Protein AF-I4YZ78-F1 (afdb_monomer_lite)

pLDDT: mean 80.02, std 18.17, range [38.53, 98.31]

Foldseek 3Di:
DDDDDDDDDDDPPPPPPPPPPPPPDPPADWDWDDDQFWIWIWGDDPPQAIKIKIDTDPGSPDDDDNDPDDDPRIDIDGDDQWRWDFDDDDHQWTWIWTDHRDDCLQATWIWIFGNPPVTDIDTQAHFPAWDDQDNFWTWTWHFDPDQDDCVQAVVCCPDPPRRDLVCQCPDSPWHKTKIFTWTQGPVVRHIHGDDDIDIDTDD

Sequence (203 aa):
MKRRKLGAAALVLLAASLWAMPAYADPGDVKCHESPDYLVVQRDRKDWRSDFLIKRKAHPSDQTQCAFTQQPAAVLIGGRGKRYLFVSQKDDLLVLQHFGSKSPKYGPHLKLIVLGERLVESDLGILSGIDEVKDEGIDLWMKIDTKPDKNNCPDYISGSEGADLDKYINDKDEPIYLIRKDFLDFASRKIVPGTETQCLGPH

Radius of gyration: 27.04 Å; chains: 1; bounding box: 44×42×120 Å

Secondary structure (DSSP, 8-state):
---------------------------PPEEEEE-SSEEEEEEEETTTEEEEEEEE-SSTT----------TT-EEE--TT-EEEEEEEETTEEEEEEE-SS-GGG-PEEEEEETTTT-EEEEEEEEEEEEEE-SSEEEEEEE-SPPP-TTT-GGGTS-TT---HHHHHH-SSS--EEEEEEEEETTTTEEEEEEEEEEE---

Structure (mmCIF, N/CA/C/O backbone):
data_AF-I4YZ78-F1
#
_entry.id   AF-I4YZ78-F1
#
loop_
_atom_site.group_PDB
_atom_site.id
_atom_site.type_symbol
_atom_site.label_atom_id
_atom_site.label_alt_id
_atom_site.label_comp_id
_atom_site.label_asym_id
_atom_site.label_entity_id
_atom_site.label_seq_id
_atom_site.pdbx_PDB_ins_code
_atom_site.Cartn_x
_atom_site.Cartn_y
_atom_site.Cartn_z
_atom_site.occupancy
_atom_site.B_iso_or_equiv
_atom_site.auth_seq_id
_atom_site.auth_comp_id
_atom_site.auth_asym_id
_atom_site.auth_atom_id
_atom_site.pdbx_PDB_model_num
ATOM 1 N N . MET A 1 1 ? -17.243 23.974 86.071 1.00 45.41 1 MET A N 1
ATOM 2 C CA . MET A 1 1 ? -16.299 23.484 85.038 1.00 45.41 1 MET A CA 1
ATOM 3 C C . MET A 1 1 ? -16.347 24.408 83.823 1.00 45.41 1 MET A C 1
ATOM 5 O O . MET A 1 1 ? -17.424 24.841 83.436 1.00 45.41 1 MET A O 1
ATOM 9 N N . LYS A 1 2 ? -15.169 24.811 83.326 1.00 42.41 2 LYS A N 1
ATOM 10 C CA . LYS A 1 2 ? -14.934 25.860 82.314 1.00 42.41 2 LYS A CA 1
ATOM 11 C C . LYS A 1 2 ? -15.304 25.408 80.889 1.00 42.41 2 LYS A C 1
ATOM 13 O O . LYS A 1 2 ? -15.030 24.280 80.504 1.00 42.41 2 LYS A O 1
ATOM 18 N N . ARG A 1 3 ? -15.866 26.348 80.117 1.00 53.75 3 ARG A N 1
ATOM 19 C CA . ARG A 1 3 ? -16.147 26.297 78.666 1.00 53.75 3 ARG A CA 1
ATOM 20 C C . ARG A 1 3 ? -14.889 25.992 77.837 1.00 53.75 3 ARG A C 1
ATOM 22 O O . ARG A 1 3 ? -13.830 26.500 78.196 1.00 53.75 3 ARG A O 1
ATOM 29 N N . ARG A 1 4 ? -15.058 25.384 76.650 1.00 48.22 4 ARG A N 1
ATOM 30 C CA . ARG A 1 4 ? -14.571 25.933 75.358 1.00 48.22 4 ARG A CA 1
ATOM 31 C C . ARG A 1 4 ? -15.095 25.145 74.147 1.00 48.22 4 ARG A C 1
ATOM 33 O O . ARG A 1 4 ? -14.905 23.943 74.043 1.00 48.22 4 ARG A O 1
ATOM 40 N N . LYS A 1 5 ? -15.746 25.888 73.245 1.00 49.50 5 LYS A N 1
ATOM 41 C CA . LYS A 1 5 ? -16.030 25.549 71.846 1.00 49.50 5 LYS A CA 1
ATOM 42 C C . LYS A 1 5 ? -14.756 25.774 71.020 1.00 49.50 5 LYS A C 1
ATOM 44 O O . LYS A 1 5 ? -14.132 26.818 71.185 1.00 49.50 5 LYS A O 1
ATOM 49 N N . LEU A 1 6 ? -14.442 24.853 70.117 1.00 51.12 6 LEU A N 1
ATOM 50 C CA . LEU A 1 6 ? -13.541 24.975 68.961 1.00 51.12 6 LEU A CA 1
ATOM 51 C C . LEU A 1 6 ? -14.218 24.075 67.911 1.00 51.12 6 LEU A C 1
ATOM 53 O O . LEU A 1 6 ? -14.523 22.934 68.224 1.00 51.12 6 LEU A O 1
ATOM 57 N N . GLY A 1 7 ? -14.672 24.515 66.745 1.00 42.09 7 GLY A N 1
ATOM 58 C CA . GLY A 1 7 ? -14.080 25.447 65.798 1.00 42.09 7 GLY A CA 1
ATOM 59 C C . GLY A 1 7 ? -14.030 24.669 64.483 1.00 42.09 7 GLY A C 1
ATOM 60 O O . GLY A 1 7 ? -13.076 23.938 64.249 1.00 42.09 7 GLY A O 1
ATOM 61 N N . ALA A 1 8 ? -15.110 24.719 63.699 1.00 49.06 8 ALA A N 1
ATOM 62 C CA . ALA A 1 8 ? -15.198 24.029 62.416 1.00 49.06 8 ALA A CA 1
ATOM 63 C C . ALA A 1 8 ? -14.262 24.725 61.419 1.00 49.06 8 ALA A C 1
ATOM 65 O O . ALA A 1 8 ? -14.542 25.835 60.970 1.00 49.06 8 ALA A O 1
ATOM 66 N N . ALA A 1 9 ? -13.131 24.095 61.115 1.00 51.28 9 ALA A N 1
ATOM 67 C CA . ALA A 1 9 ? -12.253 24.520 60.038 1.00 51.28 9 ALA A CA 1
ATOM 68 C C . ALA A 1 9 ? -12.862 24.053 58.709 1.00 51.28 9 ALA A C 1
ATOM 70 O O . ALA A 1 9 ? -12.840 22.868 58.382 1.00 51.28 9 ALA A O 1
ATOM 71 N N . ALA A 1 10 ? -13.450 24.989 57.967 1.00 50.12 10 ALA A N 1
ATOM 72 C CA . ALA A 1 10 ? -13.871 24.770 56.593 1.00 50.12 10 ALA A CA 1
ATOM 73 C C . ALA A 1 10 ? -12.624 24.682 55.700 1.00 50.12 10 ALA A C 1
ATOM 75 O O . ALA A 1 10 ? -11.935 25.679 55.481 1.00 50.12 10 ALA A O 1
ATOM 76 N N . LEU A 1 11 ? -12.322 23.482 55.201 1.00 47.53 11 LEU A N 1
ATOM 77 C CA . LEU A 1 11 ? -11.349 23.281 54.131 1.00 47.53 11 LEU A CA 1
ATOM 78 C C . LEU A 1 11 ? -11.967 23.783 52.820 1.00 47.53 11 LEU A C 1
ATOM 80 O O . LEU A 1 11 ? -12.843 23.138 52.246 1.00 47.53 11 LEU A O 1
ATOM 84 N N . VAL A 1 12 ? -11.513 24.938 52.340 1.00 50.78 12 VAL A N 1
ATOM 85 C CA . VAL A 1 12 ? -11.774 25.389 50.969 1.00 50.78 12 VAL A CA 1
ATOM 86 C C . VAL A 1 12 ? -10.752 24.700 50.064 1.00 50.78 12 VAL A C 1
ATOM 88 O O . VAL A 1 12 ? -9.620 25.155 49.924 1.00 50.78 12 VAL A O 1
ATOM 91 N N . LEU A 1 13 ? -11.136 23.566 49.475 1.00 48.59 13 LEU A N 1
ATOM 92 C CA . LEU A 1 13 ? -10.400 22.956 48.368 1.00 48.59 13 LEU A CA 1
ATOM 93 C C . LEU A 1 13 ? -10.705 23.755 47.095 1.00 48.59 13 LEU A C 1
ATOM 95 O O . LEU A 1 13 ? -11.733 23.561 46.450 1.00 48.59 13 LEU A O 1
ATOM 99 N N . LEU A 1 14 ? -9.800 24.671 46.747 1.00 47.62 14 LEU A N 1
ATOM 100 C CA . LEU A 1 14 ? -9.720 25.272 45.418 1.00 47.62 14 LEU A CA 1
ATOM 101 C C . LEU A 1 14 ? -9.351 24.173 44.415 1.00 47.62 14 LEU A C 1
ATOM 103 O O . LEU A 1 14 ? -8.179 23.885 44.177 1.00 47.62 14 LEU A O 1
ATOM 107 N N . ALA A 1 15 ? -10.369 23.545 43.831 1.00 48.75 15 ALA A N 1
ATOM 108 C CA . ALA A 1 15 ? -10.219 22.785 42.603 1.00 48.75 15 ALA A CA 1
ATOM 109 C C . ALA A 1 15 ? -9.895 23.782 41.483 1.00 48.75 15 ALA A C 1
ATOM 111 O O . ALA A 1 15 ? -10.784 24.396 40.892 1.00 48.75 15 ALA A O 1
ATOM 112 N N . ALA A 1 16 ? -8.601 23.987 41.233 1.00 48.38 16 ALA A N 1
ATOM 113 C CA . ALA A 1 16 ? -8.133 24.651 40.032 1.00 48.38 16 ALA A CA 1
ATOM 114 C C . ALA A 1 16 ? -8.570 23.792 38.841 1.00 48.38 16 ALA A C 1
ATOM 116 O O . ALA A 1 16 ? -7.972 22.761 38.531 1.00 48.38 16 ALA A O 1
ATOM 117 N N . SER A 1 17 ? -9.664 24.204 38.207 1.00 43.44 17 SER A N 1
ATOM 118 C CA . SER A 1 17 ? -10.049 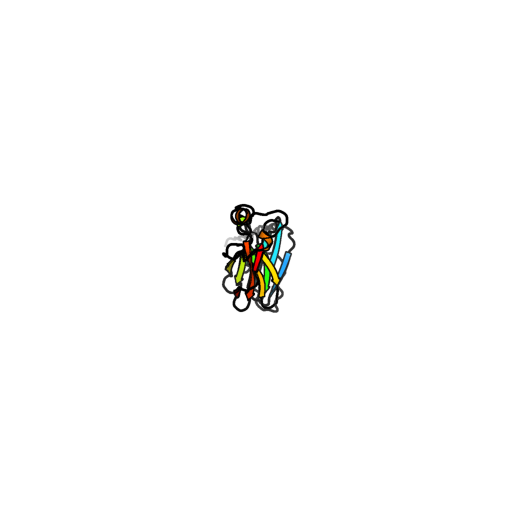23.740 36.887 1.00 43.44 17 SER A CA 1
ATOM 119 C C . SER A 1 17 ? -8.941 24.174 35.932 1.00 43.44 17 SER A C 1
ATOM 121 O O . SER A 1 17 ? -8.906 25.299 35.444 1.00 43.44 17 SER A O 1
ATOM 123 N N . LEU A 1 18 ? -7.979 23.285 35.701 1.00 40.69 18 LEU A N 1
ATOM 124 C CA . LEU A 1 18 ? -7.136 23.357 34.521 1.00 40.69 18 LEU A CA 1
ATOM 125 C C . LEU A 1 18 ? -8.068 23.09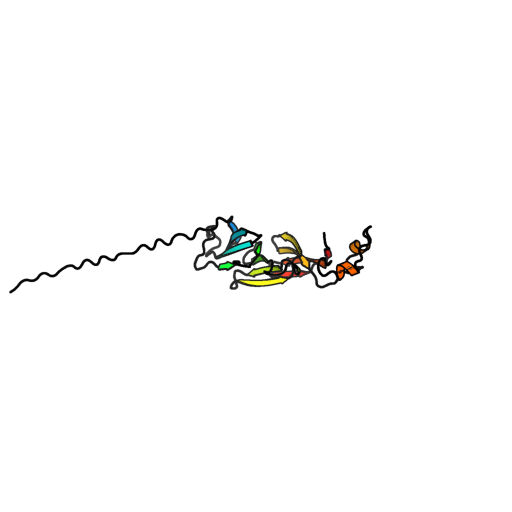7 33.341 1.00 40.69 18 LEU A C 1
ATOM 127 O O . LEU A 1 18 ? -8.365 21.954 33.001 1.00 40.69 18 LEU A O 1
ATOM 131 N N . TRP A 1 19 ? -8.579 24.179 32.758 1.00 40.25 19 TRP A N 1
ATOM 132 C CA . TRP A 1 19 ? -9.140 24.157 31.420 1.00 40.25 19 TRP A CA 1
ATOM 133 C C . TRP A 1 19 ? -7.996 23.729 30.506 1.00 40.25 1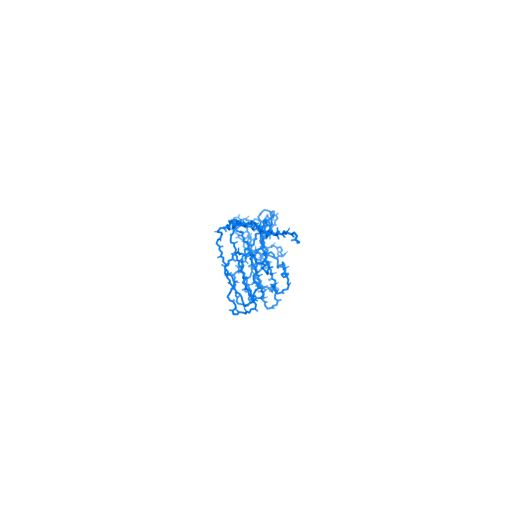9 TRP A C 1
ATOM 135 O O . TRP A 1 19 ? -7.161 24.540 30.108 1.00 40.25 19 TRP A O 1
ATOM 145 N N . ALA A 1 20 ? -7.909 22.426 30.245 1.00 44.88 20 ALA A N 1
ATOM 146 C CA . ALA A 1 20 ? -7.124 21.904 29.148 1.00 44.88 20 ALA A CA 1
ATOM 147 C C . ALA A 1 20 ? -7.697 22.560 27.892 1.00 44.88 20 ALA A C 1
ATOM 149 O O . ALA A 1 20 ? -8.775 22.194 27.425 1.00 44.88 20 ALA A O 1
ATOM 150 N N . MET A 1 21 ? -7.023 23.605 27.409 1.00 38.53 21 MET A N 1
ATOM 151 C CA . MET A 1 21 ? -7.357 24.202 26.128 1.00 38.53 21 MET A CA 1
ATOM 152 C C . MET A 1 21 ? -7.310 23.070 25.099 1.00 38.53 21 MET A C 1
ATOM 154 O O . MET A 1 21 ? -6.278 22.395 25.013 1.00 38.53 21 MET A O 1
ATOM 158 N N . PRO A 1 22 ? -8.402 22.806 24.359 1.00 45.06 22 PRO A N 1
ATOM 159 C CA . PRO A 1 22 ? -8.362 21.818 23.301 1.00 45.06 22 PRO A CA 1
ATOM 160 C C . PRO A 1 22 ? -7.290 22.283 22.323 1.00 45.06 22 PRO A C 1
ATOM 162 O O . PRO A 1 22 ? -7.370 23.379 21.766 1.00 45.06 22 PRO A O 1
ATOM 165 N N . ALA A 1 23 ? -6.239 21.476 22.183 1.00 41.06 23 ALA A N 1
ATOM 166 C CA . ALA A 1 23 ? -5.236 21.684 21.160 1.00 41.06 23 ALA A CA 1
ATOM 167 C C . ALA A 1 23 ? -5.991 21.773 19.833 1.00 41.06 23 ALA A C 1
ATOM 169 O O . ALA A 1 23 ? -6.679 20.821 19.460 1.00 41.06 23 ALA A O 1
ATOM 170 N N . TYR A 1 24 ? -5.929 22.945 19.197 1.00 41.88 24 TYR A N 1
ATOM 171 C CA . TYR A 1 24 ? -6.581 23.222 17.925 1.00 41.88 24 TYR A CA 1
ATOM 172 C C . TYR A 1 24 ? -6.287 22.066 16.970 1.00 41.88 24 TYR A C 1
ATOM 174 O O . TYR A 1 24 ? -5.145 21.853 16.554 1.00 41.88 24 TYR A O 1
ATOM 182 N N . ALA A 1 25 ? -7.322 21.274 16.695 1.00 48.12 25 ALA A N 1
ATOM 183 C CA . ALA A 1 25 ? -7.272 20.246 15.684 1.00 48.12 25 ALA A CA 1
ATOM 184 C C . ALA A 1 25 ? -7.081 20.972 14.355 1.00 48.12 25 ALA A C 1
ATOM 186 O O . ALA A 1 25 ? -7.923 21.769 13.953 1.00 48.12 25 ALA A O 1
ATOM 187 N N . ASP A 1 26 ? -5.942 20.731 13.716 1.00 49.84 26 ASP A N 1
ATOM 188 C CA . ASP A 1 26 ? -5.742 21.062 12.311 1.00 49.84 26 ASP A CA 1
ATOM 189 C C . ASP A 1 26 ? -6.943 20.474 11.541 1.00 49.84 26 ASP A C 1
ATOM 191 O O . ASP A 1 26 ? -7.131 19.250 11.618 1.00 49.84 26 ASP A O 1
ATOM 195 N N . PRO A 1 27 ? -7.801 21.292 10.898 1.00 52.28 27 PRO A N 1
ATOM 196 C CA . PRO A 1 27 ? -9.031 20.838 10.256 1.00 52.28 27 PRO A CA 1
ATOM 197 C C . PRO A 1 27 ? -8.697 20.209 8.899 1.00 52.28 27 PRO A C 1
ATOM 199 O O . PRO A 1 27 ? -9.209 20.618 7.864 1.00 52.28 27 PRO A O 1
ATOM 202 N N . GLY A 1 28 ? -7.765 19.257 8.891 1.00 62.91 28 GLY A N 1
ATOM 203 C CA . GLY A 1 28 ? -7.578 18.388 7.742 1.00 62.91 28 GLY A CA 1
ATOM 204 C C . GLY A 1 28 ? -8.838 17.555 7.561 1.00 62.91 28 GLY A C 1
ATOM 205 O O . GLY A 1 28 ? -9.413 17.093 8.553 1.00 62.91 28 GLY A O 1
ATOM 206 N N . ASP A 1 29 ? -9.256 17.370 6.312 1.00 81.81 29 ASP A N 1
ATOM 207 C CA . ASP A 1 29 ? -10.384 16.506 5.992 1.00 81.81 29 ASP A CA 1
ATOM 208 C C . ASP A 1 29 ? -10.133 15.114 6.580 1.00 81.81 29 ASP A C 1
ATOM 210 O O . ASP A 1 29 ? -9.073 14.500 6.392 1.00 81.81 29 ASP A O 1
ATOM 214 N N . VAL A 1 30 ? -11.105 14.650 7.363 1.00 92.06 30 VAL A N 1
ATOM 215 C CA . VAL A 1 30 ? -11.075 13.330 7.982 1.00 92.06 30 VAL A CA 1
ATOM 216 C C . VAL A 1 30 ? -11.854 12.372 7.098 1.00 92.06 30 VAL A C 1
ATOM 218 O O . VAL A 1 30 ? -13.013 12.618 6.771 1.00 92.06 30 VAL A O 1
ATOM 221 N N . LYS A 1 31 ? -11.221 11.256 6.746 1.00 95.00 31 LYS A N 1
ATOM 222 C CA . LYS A 1 31 ? -11.840 10.134 6.036 1.00 95.00 31 LYS A CA 1
ATOM 223 C C . LYS A 1 31 ? -11.785 8.910 6.932 1.00 95.00 31 LYS A C 1
ATOM 225 O O . LYS A 1 31 ? -10.807 8.713 7.651 1.00 95.00 31 LYS A O 1
ATOM 230 N N . CYS A 1 32 ? -12.825 8.093 6.901 1.00 95.19 32 CYS A N 1
ATOM 231 C CA . CYS A 1 32 ? -12.865 6.866 7.677 1.00 95.19 32 CYS A CA 1
ATOM 232 C C . CYS A 1 32 ? -13.040 5.665 6.779 1.00 95.19 32 CYS A C 1
ATOM 234 O O . CYS A 1 32 ? -13.851 5.683 5.858 1.00 95.19 32 CYS A O 1
ATOM 236 N N . HIS A 1 33 ? -12.283 4.631 7.108 1.00 95.62 33 HIS A N 1
ATOM 237 C CA . HIS A 1 33 ? -12.318 3.339 6.457 1.00 95.62 33 HIS A CA 1
ATOM 238 C C . HIS A 1 33 ? -12.667 2.319 7.532 1.00 95.62 33 HIS A C 1
ATOM 240 O O . HIS A 1 33 ? -12.111 2.341 8.636 1.00 95.62 33 HIS A O 1
ATOM 246 N N . GLU A 1 34 ? -13.678 1.508 7.263 1.00 94.69 34 GLU A N 1
ATOM 247 C CA . GLU A 1 34 ? -14.301 0.661 8.268 1.00 94.69 34 GLU A CA 1
ATOM 248 C C . GLU A 1 34 ? -14.228 -0.804 7.853 1.00 94.69 34 GLU A C 1
ATOM 250 O O . GLU A 1 34 ? -14.438 -1.163 6.699 1.00 94.69 34 GLU A O 1
ATOM 255 N N . SER A 1 35 ? -13.937 -1.646 8.835 1.00 93.69 35 SER A N 1
ATOM 256 C CA . SER A 1 35 ? -13.966 -3.105 8.760 1.00 93.69 35 SER A CA 1
ATOM 257 C C . SER A 1 35 ? -14.765 -3.636 9.958 1.00 93.69 35 SER A C 1
ATOM 259 O O . SER A 1 35 ? -15.113 -2.841 10.849 1.00 93.69 35 SER A O 1
ATOM 261 N N . PRO A 1 36 ? -15.053 -4.950 10.029 1.00 94.06 36 PRO A N 1
ATOM 262 C CA . PRO A 1 36 ? -15.751 -5.528 11.171 1.00 94.06 36 PRO A CA 1
ATOM 263 C C . PRO A 1 36 ? -15.105 -5.138 12.505 1.00 94.06 36 PRO A C 1
ATOM 265 O O . PRO A 1 36 ? -15.775 -4.554 13.343 1.00 94.06 36 PRO A O 1
ATOM 268 N N . ASP A 1 37 ? -13.794 -5.322 12.666 1.00 95.25 37 ASP A N 1
ATOM 269 C CA . ASP A 1 37 ? -13.133 -5.150 13.969 1.00 95.25 37 ASP A CA 1
ATOM 270 C C . ASP A 1 37 ? -12.377 -3.823 14.138 1.00 95.25 37 ASP A C 1
ATOM 272 O O . ASP A 1 37 ? -11.936 -3.490 15.244 1.00 95.25 37 ASP A O 1
ATOM 276 N N . TYR A 1 38 ? -12.223 -3.036 13.068 1.00 95.56 38 TYR A N 1
ATOM 277 C CA . TYR A 1 38 ? -11.403 -1.822 13.083 1.00 95.56 38 TYR A CA 1
ATOM 278 C C . TYR A 1 38 ? -12.034 -0.654 12.330 1.00 95.56 38 TYR A C 1
ATOM 280 O O . TYR A 1 38 ? -12.588 -0.815 11.242 1.00 95.56 38 TYR A O 1
ATOM 288 N N . LEU A 1 39 ? -11.839 0.546 12.876 1.00 95.81 39 LEU A N 1
ATOM 289 C CA . LEU A 1 39 ? -12.015 1.821 12.190 1.00 95.81 39 LEU A CA 1
ATOM 290 C C . LEU A 1 39 ? -10.642 2.473 11.982 1.00 95.81 39 LEU A C 1
ATOM 292 O O . LEU A 1 39 ? -9.936 2.770 12.949 1.00 95.81 39 LEU A O 1
ATOM 296 N N . VAL A 1 40 ? -10.279 2.734 10.731 1.00 96.56 40 VAL A N 1
ATOM 297 C CA . VAL A 1 40 ? -9.086 3.493 10.347 1.00 96.56 40 VAL A CA 1
ATOM 298 C C . VAL A 1 40 ? -9.524 4.924 10.055 1.00 96.56 40 VAL A C 1
ATOM 300 O O . VAL A 1 40 ? -10.238 5.186 9.091 1.00 96.56 40 VAL A O 1
ATOM 303 N N . VAL A 1 41 ? -9.095 5.872 10.884 1.00 96.56 41 VAL A N 1
ATOM 304 C CA . VAL A 1 41 ? -9.383 7.295 10.684 1.00 96.56 41 VAL A CA 1
ATOM 305 C C . VAL A 1 41 ? -8.178 7.958 10.028 1.00 96.56 41 VAL A C 1
ATOM 307 O O . VAL A 1 41 ? -7.144 8.139 10.663 1.00 96.56 41 VAL A O 1
ATOM 310 N N . GLN A 1 42 ? -8.309 8.334 8.765 1.00 95.69 42 GLN A N 1
ATOM 311 C CA . GLN A 1 42 ? -7.324 9.098 8.012 1.00 95.69 42 GLN A CA 1
ATOM 312 C C . GLN A 1 42 ? -7.543 10.595 8.234 1.00 95.69 42 GLN A C 1
ATOM 314 O O . GLN A 1 42 ? -8.661 11.088 8.109 1.00 95.69 42 GLN A O 1
ATOM 319 N N . ARG A 1 43 ? -6.472 11.331 8.528 1.00 93.31 43 ARG A N 1
ATOM 320 C CA . ARG A 1 43 ? -6.446 12.795 8.492 1.00 93.31 43 ARG A CA 1
ATOM 321 C C . ARG A 1 43 ? -5.435 13.240 7.451 1.00 93.31 43 ARG A C 1
ATOM 323 O O . ARG A 1 43 ? -4.230 13.040 7.639 1.00 93.31 43 ARG A O 1
ATOM 330 N N . ASP A 1 44 ? -5.939 13.870 6.397 1.00 89.81 44 ASP A N 1
ATOM 331 C CA . ASP A 1 44 ? -5.110 14.414 5.330 1.00 89.81 44 ASP A CA 1
ATOM 332 C C . ASP A 1 44 ? -4.286 15.605 5.845 1.00 89.81 44 ASP A C 1
ATOM 334 O O . ASP A 1 44 ? -4.711 16.400 6.688 1.00 89.81 44 ASP A O 1
ATOM 338 N N . ARG A 1 45 ? -3.056 15.712 5.351 1.00 85.94 45 ARG A N 1
ATOM 339 C CA . ARG A 1 45 ? -2.105 16.791 5.620 1.00 85.94 45 ARG A CA 1
ATOM 340 C C . ARG A 1 45 ? -1.600 17.343 4.288 1.00 85.94 45 ARG A C 1
ATOM 342 O O . ARG A 1 45 ? -1.721 16.716 3.237 1.00 85.94 45 ARG A O 1
ATOM 349 N N . LYS A 1 46 ? -0.964 18.513 4.338 1.00 80.69 46 LYS A N 1
ATOM 350 C CA . LYS A 1 46 ? -0.278 19.091 3.173 1.00 80.69 46 LYS A CA 1
ATOM 351 C C . LYS A 1 46 ? 0.788 18.130 2.617 1.00 80.69 46 LYS A C 1
ATOM 353 O O . LYS A 1 46 ? 1.344 17.311 3.350 1.00 80.69 46 LYS A O 1
ATOM 358 N N . ASP A 1 47 ? 1.089 18.269 1.328 1.00 78.25 47 ASP A N 1
ATOM 359 C CA . ASP A 1 47 ? 2.156 17.547 0.614 1.00 78.25 47 ASP A CA 1
ATOM 360 C C . ASP A 1 47 ? 1.965 16.023 0.502 1.00 78.25 47 ASP A C 1
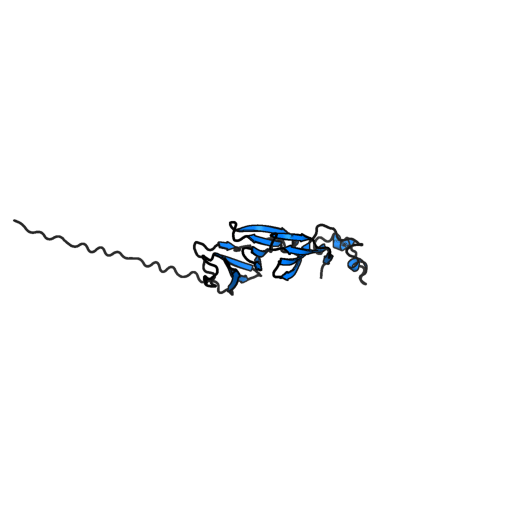ATOM 362 O O . ASP A 1 47 ? 2.936 15.253 0.577 1.00 78.25 47 ASP A O 1
ATOM 366 N N . TRP A 1 48 ? 0.723 15.577 0.277 1.00 76.81 48 TRP A N 1
ATOM 367 C CA . TRP A 1 48 ? 0.385 14.155 0.097 1.00 76.81 48 TRP A CA 1
ATOM 368 C C . TRP A 1 48 ? 0.777 13.314 1.317 1.00 76.81 48 TRP A C 1
ATOM 370 O O . TRP A 1 48 ? 1.373 12.240 1.211 1.00 76.81 48 TRP A O 1
ATOM 380 N N . ARG A 1 49 ? 0.536 13.867 2.505 1.00 84.06 49 ARG A N 1
ATOM 381 C CA . ARG A 1 49 ? 0.789 13.209 3.784 1.00 84.06 49 ARG A CA 1
ATOM 382 C C . ARG A 1 49 ? -0.540 12.897 4.437 1.00 84.06 49 ARG A C 1
ATOM 384 O O . ARG A 1 49 ? -1.451 13.710 4.375 1.00 84.06 49 ARG A O 1
ATOM 391 N N . SER A 1 50 ? -0.600 11.766 5.120 1.00 91.00 50 SER A N 1
ATOM 392 C CA . SER A 1 50 ? -1.749 11.395 5.935 1.00 91.00 50 SER A CA 1
ATOM 393 C C . SER A 1 50 ? -1.270 10.840 7.267 1.00 91.00 50 SER A C 1
ATOM 395 O O . SER A 1 50 ? -0.279 10.105 7.321 1.00 91.00 50 SER A O 1
ATOM 397 N N . ASP A 1 51 ? -1.979 11.199 8.332 1.00 93.12 51 ASP A N 1
ATOM 398 C CA . ASP A 1 51 ? -1.912 10.479 9.598 1.00 93.12 51 ASP A CA 1
ATOM 399 C C . ASP A 1 51 ? -3.085 9.493 9.649 1.00 93.12 51 ASP A C 1
ATOM 401 O O . ASP A 1 51 ? -4.185 9.820 9.204 1.00 93.12 51 ASP A O 1
ATOM 405 N N . PHE A 1 52 ? -2.880 8.317 10.233 1.00 95.25 52 PHE A N 1
ATOM 406 C CA . PHE A 1 52 ? -3.907 7.292 10.400 1.00 95.25 52 PHE A CA 1
ATOM 407 C C . PHE A 1 52 ? -4.047 6.943 11.874 1.00 95.25 52 PHE A C 1
ATOM 409 O O . PHE A 1 52 ? -3.066 6.624 12.539 1.00 95.25 52 PHE A O 1
ATOM 416 N N . LEU A 1 53 ? -5.267 6.993 12.393 1.00 95.12 53 LEU A N 1
ATOM 417 C CA . LEU A 1 53 ? -5.587 6.586 13.750 1.00 95.12 53 LEU A CA 1
ATOM 418 C C . LEU A 1 53 ? -6.450 5.327 13.701 1.00 95.12 53 LEU A C 1
ATOM 420 O O . LEU A 1 53 ? -7.602 5.373 13.275 1.00 95.12 53 LEU A O 1
ATOM 424 N N . ILE A 1 54 ? -5.885 4.212 14.149 1.00 95.56 54 ILE A N 1
ATOM 425 C CA . ILE A 1 54 ? -6.542 2.911 14.182 1.00 95.56 54 ILE A CA 1
ATOM 426 C C . ILE A 1 54 ? -7.290 2.774 15.499 1.00 95.56 54 ILE A C 1
ATOM 428 O O . ILE A 1 54 ? -6.692 2.885 16.571 1.00 95.56 54 ILE A O 1
ATOM 432 N N . LYS A 1 55 ? -8.590 2.508 15.425 1.00 94.50 55 LYS A N 1
ATOM 433 C CA . LYS A 1 55 ? -9.443 2.237 16.581 1.00 94.50 55 LYS A CA 1
ATOM 434 C C . LYS A 1 55 ? -9.988 0.822 16.463 1.00 94.50 55 LYS A C 1
ATOM 436 O O . LYS A 1 55 ? -10.612 0.484 15.462 1.00 94.50 55 LYS A O 1
ATOM 441 N N . ARG A 1 56 ? -9.751 0.003 17.484 1.00 93.62 56 ARG A N 1
ATOM 442 C CA . ARG A 1 56 ? -10.322 -1.341 17.580 1.00 93.62 56 ARG A CA 1
ATOM 443 C C . ARG A 1 56 ? -11.745 -1.253 18.130 1.00 93.62 56 ARG A C 1
ATOM 445 O O . ARG A 1 56 ? -11.965 -0.567 19.127 1.00 93.62 56 ARG A O 1
ATOM 452 N N . LYS A 1 57 ? -12.678 -1.960 17.503 1.00 92.56 57 LYS A N 1
ATOM 453 C CA . LYS A 1 57 ? -14.048 -2.141 17.989 1.00 92.56 57 LYS A CA 1
ATOM 454 C C . LYS A 1 57 ? -14.098 -3.294 18.990 1.00 92.56 57 LYS A C 1
ATOM 456 O O . LYS A 1 57 ? -13.316 -4.239 18.883 1.00 92.56 57 LYS A O 1
ATOM 461 N N . ALA A 1 58 ? -14.991 -3.217 19.975 1.00 91.38 58 ALA A N 1
ATOM 462 C CA . ALA A 1 58 ? -15.212 -4.347 20.877 1.00 91.38 58 ALA A CA 1
ATOM 463 C C . ALA A 1 58 ? -16.078 -5.417 20.194 1.00 91.38 58 ALA A C 1
ATOM 465 O O . ALA A 1 58 ? -15.809 -6.609 20.346 1.00 91.38 58 ALA A O 1
ATOM 466 N N . HIS A 1 59 ? -17.054 -4.980 19.393 1.00 93.56 59 HIS A N 1
ATOM 467 C CA . HIS A 1 59 ? -17.909 -5.825 18.569 1.00 93.56 59 HIS A CA 1
ATOM 468 C C . HIS A 1 59 ? -18.073 -5.266 17.148 1.00 93.56 59 HIS A C 1
ATOM 470 O O . HIS A 1 59 ? -18.076 -4.046 16.971 1.00 93.56 59 HIS A O 1
ATOM 476 N N . PRO A 1 60 ? -18.312 -6.122 16.134 1.00 92.50 60 PRO A N 1
ATOM 477 C CA . PRO A 1 60 ? -18.487 -5.660 14.758 1.00 92.50 60 PRO A CA 1
ATOM 478 C C . PRO A 1 60 ? -19.623 -4.660 14.532 1.00 92.50 60 PRO A C 1
ATOM 480 O O . PRO A 1 60 ? -19.539 -3.811 13.646 1.00 92.50 60 PRO A O 1
ATOM 483 N N . SER A 1 61 ? -20.673 -4.742 15.353 1.00 92.69 61 SER A N 1
ATOM 484 C CA . SER A 1 61 ? -21.827 -3.841 15.325 1.00 92.69 61 SER A CA 1
ATOM 485 C C . SER A 1 61 ? -21.585 -2.489 16.001 1.00 92.69 61 SER A C 1
ATOM 487 O O . SER A 1 61 ? -22.456 -1.621 15.936 1.00 92.69 61 SER A O 1
ATOM 489 N N . ASP A 1 62 ? -20.455 -2.307 16.690 1.00 93.25 62 ASP A N 1
ATOM 490 C CA . ASP A 1 62 ? -20.194 -1.084 17.441 1.00 93.25 62 ASP A CA 1
ATOM 491 C C . ASP A 1 62 ? -19.928 0.086 16.495 1.00 93.25 62 ASP A C 1
ATOM 493 O O . ASP A 1 62 ? -18.973 0.090 15.711 1.00 93.25 62 ASP A O 1
ATOM 497 N N . GLN A 1 63 ? -20.731 1.139 16.634 1.00 90.75 63 GLN A N 1
ATOM 498 C CA . GLN A 1 63 ? -20.470 2.398 15.954 1.00 90.75 63 GLN A CA 1
ATOM 499 C C . GLN A 1 63 ? -19.327 3.127 16.655 1.00 90.75 63 GLN A C 1
ATOM 501 O O . GLN A 1 63 ? -19.425 3.520 17.818 1.00 90.75 63 GLN A O 1
ATOM 506 N N . THR A 1 64 ? -18.233 3.339 15.930 1.00 91.38 64 THR A N 1
ATOM 507 C CA . THR A 1 64 ? -17.105 4.142 16.407 1.00 91.38 64 THR A CA 1
ATOM 508 C C . THR A 1 64 ? -17.113 5.491 15.705 1.00 91.38 64 THR A C 1
ATOM 510 O O . THR A 1 64 ? -17.244 5.571 14.488 1.00 91.38 64 THR A O 1
ATOM 513 N N . GLN A 1 65 ? -16.944 6.577 16.460 1.00 91.38 65 GLN A N 1
ATOM 514 C CA . GLN A 1 65 ? -16.958 7.914 15.875 1.00 91.38 65 GLN A CA 1
ATOM 515 C C . GLN A 1 65 ? -15.793 8.114 14.891 1.00 91.38 65 GLN A C 1
ATOM 517 O O . GLN A 1 65 ? -14.613 7.963 15.254 1.00 91.38 65 GLN A O 1
ATOM 522 N N . CYS A 1 66 ? -16.139 8.548 13.676 1.00 93.38 66 CYS A N 1
ATOM 523 C CA . CYS A 1 66 ? -15.205 9.020 12.660 1.00 93.38 66 CYS A CA 1
ATOM 524 C C . CYS A 1 66 ? -14.610 10.380 13.059 1.00 93.38 66 CYS A C 1
ATOM 526 O O . CYS A 1 66 ? -15.054 11.441 12.632 1.00 93.38 66 CYS A O 1
ATOM 528 N N . ALA A 1 67 ? -13.636 10.350 13.965 1.00 92.75 67 ALA A N 1
ATOM 529 C CA . ALA A 1 67 ? -12.962 11.535 14.480 1.00 92.75 67 ALA A CA 1
ATOM 530 C C . ALA A 1 67 ? -11.491 11.232 14.758 1.00 92.75 67 ALA A C 1
ATOM 532 O O . ALA A 1 67 ? -11.171 10.211 15.381 1.00 92.75 67 ALA A O 1
ATOM 533 N N . PHE A 1 68 ? -10.598 12.132 14.343 1.00 92.56 68 PHE A N 1
ATOM 534 C CA . PHE A 1 68 ? -9.162 12.014 14.600 1.00 92.56 68 PHE A CA 1
ATOM 535 C C . PHE A 1 68 ? -8.828 12.488 16.023 1.00 92.56 68 PHE A C 1
ATOM 537 O O . PHE A 1 68 ? -8.160 13.497 16.244 1.00 92.56 68 PHE A O 1
ATOM 544 N N . THR A 1 69 ? -9.339 11.761 17.012 1.00 91.31 69 THR A N 1
ATOM 545 C CA . THR A 1 69 ? -9.120 12.031 18.434 1.00 91.31 69 THR A CA 1
ATOM 546 C C . THR A 1 69 ? -8.435 10.827 19.047 1.00 91.31 69 THR A C 1
ATOM 548 O O . THR A 1 69 ? -9.013 9.741 19.100 1.00 91.31 69 THR A O 1
ATOM 551 N N . GLN A 1 70 ? -7.192 11.017 19.486 1.00 87.75 70 GLN A N 1
ATOM 552 C CA . GLN A 1 70 ? -6.401 9.945 20.072 1.00 87.75 70 GLN A CA 1
ATOM 553 C C . GLN A 1 70 ? -7.004 9.514 21.414 1.00 87.75 70 GLN A C 1
ATOM 555 O O . GLN A 1 70 ? -7.202 10.328 22.313 1.00 87.75 70 GLN A O 1
ATOM 560 N N . GLN A 1 71 ? -7.302 8.223 21.525 1.00 87.06 71 GLN A N 1
ATOM 561 C CA . GLN A 1 71 ? -7.797 7.563 22.733 1.00 87.06 71 GLN A CA 1
ATOM 562 C C . GLN A 1 71 ? -6.729 6.583 23.242 1.00 87.06 71 GLN A C 1
ATOM 564 O O . GLN A 1 71 ? -5.891 6.162 22.445 1.00 87.06 71 GLN A O 1
ATOM 569 N N . PRO A 1 72 ? -6.749 6.169 24.524 1.00 87.00 72 PRO A N 1
ATOM 570 C CA . PRO A 1 72 ? -5.721 5.281 25.080 1.00 87.00 72 PRO A CA 1
ATOM 571 C C . PRO A 1 72 ? -5.509 3.964 24.314 1.00 87.00 72 PRO A C 1
ATOM 573 O O . PRO A 1 72 ? -4.389 3.471 24.259 1.00 87.00 72 PRO A O 1
ATOM 576 N N . ALA A 1 73 ? -6.564 3.408 23.709 1.00 85.69 73 ALA A N 1
ATOM 577 C CA . ALA A 1 73 ? -6.506 2.170 22.924 1.00 85.69 73 ALA A CA 1
ATOM 578 C C . ALA A 1 73 ? -6.308 2.393 21.412 1.00 85.69 73 ALA A C 1
ATOM 580 O O . ALA A 1 73 ? -6.226 1.427 20.656 1.00 85.69 73 ALA A O 1
ATOM 581 N N . ALA A 1 74 ? -6.274 3.649 20.957 1.00 90.69 74 ALA A N 1
ATOM 582 C CA . ALA A 1 74 ? -6.100 3.970 19.548 1.00 90.69 74 ALA A CA 1
ATOM 583 C C . ALA A 1 74 ? -4.613 4.027 19.189 1.00 90.69 74 ALA A C 1
ATOM 585 O O . ALA A 1 74 ? -3.804 4.550 19.959 1.00 90.69 74 ALA A O 1
ATOM 586 N N . VAL A 1 75 ? -4.256 3.540 18.001 1.00 92.38 75 VAL A N 1
ATOM 587 C CA . VAL A 1 75 ? -2.863 3.528 17.542 1.00 92.38 75 VAL A CA 1
ATOM 588 C C . VAL A 1 75 ? -2.658 4.470 16.368 1.00 92.38 75 VAL A C 1
ATOM 590 O O . VAL A 1 75 ? -3.418 4.455 15.407 1.00 92.38 75 VAL A O 1
ATOM 593 N N . LEU A 1 76 ? -1.620 5.298 16.455 1.00 92.81 76 LEU A N 1
ATOM 594 C CA . LEU A 1 76 ? -1.252 6.258 15.423 1.00 92.81 76 LEU A CA 1
ATOM 595 C C . LEU A 1 76 ? -0.215 5.654 14.466 1.00 92.81 76 LEU A C 1
ATOM 597 O O . LEU A 1 76 ? 0.851 5.224 14.901 1.00 92.81 76 LEU A O 1
ATOM 601 N N . ILE A 1 77 ? -0.498 5.706 13.168 1.00 91.38 77 ILE A N 1
ATOM 602 C CA . ILE A 1 77 ? 0.438 5.436 12.073 1.00 91.38 77 ILE A CA 1
ATOM 603 C C . ILE A 1 77 ? 0.638 6.748 11.304 1.00 91.38 77 ILE A C 1
ATOM 605 O O . ILE A 1 77 ? -0.324 7.444 10.988 1.00 91.38 77 ILE A O 1
ATOM 609 N N . GLY A 1 78 ? 1.885 7.110 11.001 1.00 86.94 78 GLY A N 1
ATOM 610 C CA . GLY A 1 78 ? 2.219 8.362 10.309 1.00 86.94 78 GLY A CA 1
ATOM 611 C C . GLY A 1 78 ? 3.034 9.326 11.167 1.00 86.94 78 GLY A C 1
ATOM 612 O O . GLY A 1 78 ? 3.928 8.905 11.901 1.00 86.94 78 GLY A O 1
ATOM 613 N N . GLY A 1 79 ? 2.777 10.628 11.036 1.00 82.25 79 GLY A N 1
ATOM 614 C CA . GLY A 1 79 ? 3.516 11.676 11.734 1.00 82.25 79 GLY A CA 1
ATOM 615 C C . GLY A 1 79 ? 4.672 12.298 10.941 1.00 82.25 79 GLY A C 1
ATOM 616 O O . GLY A 1 79 ? 4.830 12.137 9.728 1.00 82.25 79 GLY A O 1
ATOM 617 N N . ARG A 1 80 ? 5.487 13.098 11.640 1.00 79.81 80 ARG A N 1
ATOM 618 C CA . ARG A 1 80 ? 6.493 13.967 11.012 1.00 79.81 80 ARG A CA 1
ATOM 619 C C . ARG A 1 80 ? 7.497 13.157 10.184 1.00 79.81 80 ARG A C 1
ATOM 621 O O . ARG A 1 80 ? 8.197 12.296 10.703 1.00 79.81 80 ARG A O 1
ATOM 628 N N . GLY A 1 81 ? 7.612 13.500 8.901 1.00 77.44 81 GLY A N 1
ATOM 629 C CA . GLY A 1 81 ? 8.569 12.881 7.978 1.00 77.44 81 GLY A CA 1
ATOM 630 C C . GLY A 1 81 ? 8.091 11.572 7.348 1.00 77.44 81 GLY A C 1
ATOM 631 O O . GLY A 1 81 ? 8.797 11.035 6.498 1.00 77.44 81 GLY A O 1
ATOM 632 N N . LYS A 1 82 ? 6.900 1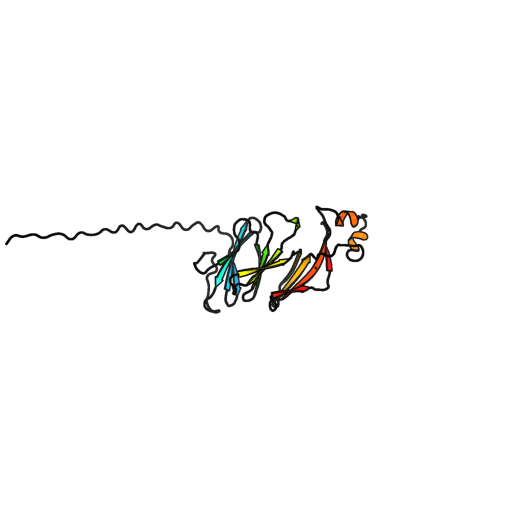1.090 7.714 1.00 84.38 82 LYS A N 1
ATOM 633 C CA . LYS A 1 82 ? 6.234 9.974 7.052 1.00 84.38 82 LYS A CA 1
ATOM 634 C C . LYS A 1 82 ? 5.264 10.505 6.002 1.00 84.38 82 LYS A C 1
ATOM 636 O O . LYS A 1 82 ? 4.564 11.491 6.231 1.00 84.38 82 LYS A O 1
ATOM 641 N N . ARG A 1 83 ? 5.247 9.869 4.834 1.00 89.00 83 ARG A N 1
ATOM 642 C CA . ARG A 1 83 ? 4.325 10.185 3.742 1.00 89.00 83 ARG A CA 1
ATOM 643 C C . ARG A 1 83 ? 3.598 8.906 3.379 1.00 89.00 83 ARG A C 1
ATOM 645 O O . ARG A 1 83 ? 4.123 8.100 2.617 1.00 89.00 83 ARG A O 1
ATOM 652 N N . TYR A 1 84 ? 2.447 8.707 4.002 1.00 90.75 84 TYR A N 1
ATOM 653 C CA . TYR A 1 84 ? 1.594 7.566 3.726 1.00 90.75 84 TYR A CA 1
ATOM 654 C C . TYR A 1 84 ? 0.358 8.015 2.951 1.00 90.75 84 TYR A C 1
ATOM 656 O O . TYR A 1 84 ? -0.233 9.047 3.282 1.00 90.75 84 TYR A O 1
ATOM 664 N N . LEU A 1 85 ? -0.030 7.226 1.954 1.00 92.31 85 LEU A N 1
ATOM 665 C CA . LEU A 1 85 ? -1.320 7.321 1.280 1.00 92.31 85 LEU A CA 1
ATOM 666 C C . LEU A 1 85 ? -2.091 6.024 1.502 1.00 92.31 85 LEU A C 1
ATOM 668 O O . LEU A 1 85 ? -1.509 4.938 1.488 1.00 92.31 85 LEU A O 1
ATOM 672 N N . PHE A 1 86 ? -3.392 6.155 1.735 1.00 94.88 86 PHE A N 1
ATOM 673 C CA . PHE A 1 86 ? -4.286 5.014 1.855 1.00 94.88 86 PHE A CA 1
ATOM 674 C C . PHE A 1 86 ? -4.426 4.313 0.508 1.00 94.88 86 PHE A C 1
ATOM 676 O O . PHE A 1 86 ? -4.587 4.984 -0.510 1.00 94.88 86 PHE A O 1
ATOM 683 N N . VAL A 1 87 ? -4.388 2.982 0.520 1.00 95.81 87 VAL A N 1
ATOM 684 C CA . VAL A 1 87 ? -4.686 2.166 -0.659 1.00 95.81 87 VAL A CA 1
ATOM 685 C C . VAL A 1 87 ? -5.977 1.394 -0.449 1.00 95.81 87 VAL A C 1
ATOM 687 O O . VAL A 1 87 ? -6.923 1.566 -1.208 1.00 95.81 87 VAL A O 1
ATOM 690 N N . SER A 1 88 ? -6.014 0.541 0.574 1.00 96.94 88 SER A N 1
ATOM 691 C CA . SER A 1 88 ? -7.166 -0.313 0.854 1.00 96.94 88 SER A CA 1
ATOM 692 C C . SER A 1 88 ? -7.169 -0.774 2.310 1.00 96.94 88 SER A C 1
ATOM 694 O O . SER A 1 88 ? -6.128 -0.799 2.973 1.00 96.94 88 SER A O 1
ATOM 696 N N . GLN A 1 89 ? -8.347 -1.161 2.791 1.00 95.94 89 GLN A N 1
ATOM 697 C CA . GLN A 1 89 ? -8.544 -1.857 4.055 1.00 95.94 89 GLN A CA 1
ATOM 698 C C . GLN A 1 89 ? -9.464 -3.055 3.818 1.00 95.94 89 GLN A C 1
ATOM 700 O O . GLN A 1 89 ? -10.557 -2.897 3.277 1.00 95.94 89 GLN A O 1
ATOM 705 N N . LYS A 1 90 ? -9.042 -4.234 4.277 1.00 94.94 90 LYS A N 1
ATOM 706 C CA . LYS A 1 90 ? -9.834 -5.466 4.236 1.00 94.94 90 LYS A CA 1
ATOM 707 C C . LYS A 1 90 ? -9.633 -6.221 5.540 1.00 94.94 90 LYS A C 1
ATOM 709 O O . LYS A 1 90 ? -8.505 -6.570 5.865 1.00 94.94 90 LYS A O 1
ATOM 714 N N . ASP A 1 91 ? -10.711 -6.455 6.280 1.00 92.38 91 ASP A N 1
ATOM 715 C CA . ASP A 1 91 ? -10.675 -7.135 7.579 1.00 92.38 91 ASP A CA 1
ATOM 716 C C . ASP A 1 91 ? -9.620 -6.527 8.528 1.00 92.38 91 ASP A C 1
ATOM 718 O O . ASP A 1 91 ? -9.723 -5.354 8.898 1.00 92.38 91 ASP A O 1
ATOM 722 N N . ASP A 1 92 ? -8.596 -7.295 8.908 1.00 93.31 92 ASP A N 1
ATOM 723 C CA . ASP A 1 92 ? -7.493 -6.856 9.764 1.00 93.31 92 ASP A CA 1
ATOM 724 C C . ASP A 1 92 ? -6.286 -6.298 8.993 1.00 93.31 92 ASP A C 1
ATOM 726 O O . ASP A 1 92 ? -5.251 -6.013 9.596 1.00 93.31 92 ASP A O 1
ATOM 730 N N . LEU A 1 93 ? -6.396 -6.124 7.677 1.00 95.38 93 LEU A N 1
ATOM 731 C CA . LEU A 1 93 ? -5.328 -5.648 6.808 1.00 95.38 93 LEU A CA 1
ATOM 732 C C . LEU A 1 93 ? -5.535 -4.183 6.434 1.00 95.38 93 LEU A C 1
ATOM 734 O O . LEU A 1 93 ? -6.589 -3.785 5.935 1.00 95.38 93 LEU A O 1
ATOM 738 N N . LEU A 1 94 ? -4.482 -3.390 6.610 1.00 96.69 94 LEU A N 1
ATOM 739 C CA . LEU A 1 94 ? -4.382 -2.031 6.094 1.00 96.69 94 LEU A CA 1
ATOM 740 C C . LEU A 1 94 ? -3.222 -1.952 5.103 1.00 96.69 94 LEU A C 1
ATOM 742 O O . LEU A 1 94 ? -2.072 -2.216 5.459 1.00 96.69 94 LEU A O 1
ATOM 746 N N . VAL A 1 95 ? -3.522 -1.551 3.871 1.00 96.75 95 VAL A N 1
ATOM 747 C CA . VAL A 1 95 ? -2.532 -1.355 2.812 1.00 96.75 95 VAL A CA 1
ATOM 748 C C . VAL A 1 95 ? -2.294 0.135 2.606 1.00 96.75 95 VAL A C 1
ATOM 750 O O . VAL A 1 95 ? -3.231 0.901 2.367 1.00 96.75 95 VAL A O 1
ATOM 753 N N . LEU A 1 96 ? -1.029 0.547 2.682 1.00 95.31 96 LEU A N 1
ATOM 754 C CA . LEU A 1 96 ? -0.597 1.932 2.506 1.00 95.31 96 LEU A CA 1
ATOM 755 C C . LEU A 1 96 ? 0.512 2.022 1.455 1.00 95.31 96 LEU A C 1
ATOM 757 O O . LEU A 1 96 ? 1.400 1.176 1.395 1.00 95.31 96 LEU A O 1
ATOM 761 N N . GLN A 1 97 ? 0.529 3.105 0.688 1.00 93.56 97 GLN A N 1
ATOM 762 C CA . GLN A 1 97 ? 1.715 3.536 -0.047 1.00 93.56 97 GLN A CA 1
ATOM 763 C C . GLN A 1 97 ? 2.585 4.393 0.866 1.00 93.56 97 GLN A C 1
ATOM 765 O O . GLN A 1 97 ? 2.078 5.294 1.529 1.00 93.56 97 GLN A O 1
ATOM 770 N N . HIS A 1 98 ? 3.893 4.154 0.881 1.00 91.25 98 HIS A N 1
ATOM 771 C CA . HIS A 1 98 ? 4.863 4.914 1.660 1.00 91.25 98 HIS A CA 1
ATOM 772 C C . HIS A 1 98 ? 5.912 5.557 0.756 1.00 91.25 98 HIS A C 1
ATOM 774 O O . HIS A 1 98 ? 6.705 4.872 0.115 1.00 91.25 98 HIS A O 1
ATOM 780 N N . PHE A 1 99 ? 5.977 6.885 0.765 1.00 85.69 99 PHE A N 1
ATOM 781 C CA . PHE A 1 99 ? 7.026 7.641 0.090 1.00 85.69 99 PHE A CA 1
ATOM 782 C C . PHE A 1 99 ? 8.115 7.933 1.126 1.00 85.69 99 PHE A C 1
ATOM 784 O O . PHE A 1 99 ? 7.893 8.688 2.076 1.00 85.69 99 PHE A O 1
ATOM 791 N N . GLY A 1 100 ? 9.280 7.293 0.984 1.00 72.31 100 GLY A N 1
ATOM 792 C CA . GLY A 1 100 ? 10.397 7.447 1.918 1.00 72.31 100 GLY A CA 1
ATOM 793 C C . GLY A 1 100 ? 10.797 8.911 2.159 1.00 72.31 100 GLY A C 1
ATOM 794 O O . GLY A 1 100 ? 10.504 9.813 1.375 1.00 72.31 100 GLY A O 1
ATOM 795 N N . SER A 1 101 ? 11.502 9.170 3.262 1.00 56.00 101 SER A N 1
ATOM 796 C CA . SER A 1 101 ? 11.767 10.537 3.731 1.00 56.00 101 SER A CA 1
ATOM 797 C C . SER A 1 101 ? 12.835 11.307 2.940 1.00 56.00 101 SER A C 1
ATOM 799 O O . SER A 1 101 ? 12.936 12.520 3.133 1.00 56.00 101 SER A O 1
ATOM 801 N N . LYS A 1 102 ? 13.650 10.652 2.090 1.00 46.28 102 LYS A N 1
ATOM 802 C CA . LYS A 1 102 ? 14.849 11.286 1.494 1.00 46.28 102 LYS A CA 1
ATOM 803 C C . LYS A 1 102 ? 15.236 10.917 0.055 1.00 46.28 102 LYS A C 1
ATOM 805 O O . LYS A 1 102 ? 16.225 11.467 -0.419 1.00 46.28 102 LYS A O 1
ATOM 810 N N . SER A 1 103 ? 14.510 10.070 -0.680 1.00 42.31 103 SER A N 1
ATOM 811 C CA . SER A 1 103 ? 14.786 9.970 -2.123 1.00 42.31 103 SER A CA 1
ATOM 812 C C . SER A 1 103 ? 13.615 9.418 -2.940 1.00 42.31 103 SER A C 1
ATOM 814 O O . SER A 1 103 ? 13.209 8.285 -2.697 1.00 42.31 103 SER A O 1
ATOM 816 N N . PRO A 1 104 ? 13.112 10.167 -3.938 1.00 51.47 104 PRO A N 1
ATOM 817 C CA . PRO A 1 104 ? 12.183 9.647 -4.938 1.00 51.47 104 PRO A CA 1
ATOM 818 C C . PRO A 1 104 ? 12.811 8.591 -5.867 1.00 51.47 104 PRO A C 1
ATOM 820 O O . PRO A 1 104 ? 12.071 7.917 -6.574 1.00 51.47 104 PRO A O 1
ATOM 823 N N . LYS A 1 105 ? 14.145 8.385 -5.840 1.00 53.31 105 LYS A N 1
ATOM 824 C CA . LYS A 1 105 ? 14.851 7.446 -6.740 1.00 53.31 105 LYS A CA 1
ATOM 825 C C . LYS A 1 105 ? 14.410 5.983 -6.625 1.00 53.31 105 LYS A C 1
ATOM 827 O O . LYS A 1 105 ? 14.617 5.227 -7.567 1.00 53.31 105 LYS A O 1
ATOM 832 N N . TYR A 1 106 ? 13.803 5.584 -5.509 1.00 60.06 106 TYR A N 1
ATOM 833 C CA . TYR A 1 106 ? 13.315 4.215 -5.311 1.00 60.06 106 TYR A CA 1
ATOM 834 C C . TYR A 1 106 ? 11.792 4.086 -5.420 1.00 60.06 106 TYR A C 1
ATOM 836 O O . TYR A 1 106 ? 11.288 2.997 -5.211 1.00 60.06 106 TYR A O 1
ATOM 844 N N . GLY A 1 107 ? 11.066 5.153 -5.775 1.00 75.88 107 GLY A N 1
ATOM 845 C CA . GLY A 1 107 ? 9.605 5.121 -5.886 1.00 75.88 107 GLY A CA 1
ATOM 846 C C . GLY A 1 107 ? 8.873 4.946 -4.542 1.00 75.88 107 GLY A C 1
ATOM 847 O O . GLY A 1 107 ? 9.501 4.873 -3.478 1.00 75.88 107 GLY A O 1
ATOM 848 N N . PRO A 1 108 ? 7.529 4.956 -4.548 1.00 88.44 108 PRO A N 1
ATOM 849 C CA . PRO A 1 108 ? 6.744 4.576 -3.382 1.00 88.44 108 PRO A CA 1
ATOM 850 C C . PRO A 1 108 ? 6.926 3.091 -3.061 1.00 88.44 108 PRO A C 1
ATOM 852 O O . PRO A 1 108 ? 7.054 2.260 -3.949 1.00 88.44 108 PRO A O 1
ATOM 855 N N . HIS A 1 109 ? 6.887 2.749 -1.779 1.00 90.06 109 HIS A N 1
ATOM 856 C CA . HIS A 1 109 ? 6.835 1.364 -1.319 1.00 90.06 109 HIS A CA 1
ATOM 857 C C . HIS A 1 109 ? 5.412 0.983 -0.941 1.00 90.06 109 HIS A C 1
ATOM 859 O O . HIS A 1 109 ? 4.693 1.797 -0.356 1.00 90.06 109 HIS A O 1
ATOM 865 N N . LEU A 1 110 ? 5.025 -0.262 -1.200 1.00 92.81 110 LEU A N 1
ATOM 866 C CA . LEU A 1 110 ? 3.773 -0.803 -0.690 1.00 92.81 110 LEU A CA 1
ATOM 867 C C . LEU A 1 110 ? 3.987 -1.386 0.712 1.00 92.81 110 LEU A C 1
ATOM 869 O O . LEU A 1 110 ? 4.906 -2.171 0.949 1.00 92.81 110 LEU A O 1
ATOM 873 N N . LYS A 1 111 ? 3.134 -0.990 1.653 1.00 93.31 111 LYS A N 1
ATOM 874 C CA . LYS A 1 111 ? 3.155 -1.435 3.045 1.00 93.31 111 LYS A CA 1
ATOM 875 C C . LYS A 1 111 ? 1.877 -2.181 3.371 1.00 93.31 111 LYS A C 1
ATOM 877 O O . LYS A 1 111 ? 0.792 -1.659 3.134 1.00 93.31 111 LYS A O 1
ATOM 882 N N . LEU A 1 112 ? 2.021 -3.359 3.967 1.00 95.06 112 LEU A N 1
ATOM 883 C CA . LEU A 1 112 ? 0.921 -4.117 4.553 1.00 95.06 112 LEU A CA 1
ATOM 884 C C . LEU A 1 112 ? 1.047 -4.078 6.072 1.00 95.06 112 LEU A C 1
ATOM 886 O O . LEU A 1 112 ? 2.092 -4.435 6.615 1.00 95.06 112 LEU A O 1
ATOM 890 N N . ILE A 1 113 ? -0.008 -3.645 6.752 1.00 94.88 113 ILE A N 1
ATOM 891 C CA . ILE A 1 113 ? -0.067 -3.555 8.209 1.00 94.88 113 ILE A CA 1
ATOM 892 C C . ILE A 1 113 ? -1.168 -4.487 8.703 1.00 94.88 113 ILE A C 1
ATOM 894 O O . ILE A 1 113 ? -2.331 -4.315 8.343 1.00 94.88 113 ILE A O 1
ATOM 898 N N . VAL A 1 114 ? -0.799 -5.447 9.552 1.00 93.81 114 VAL A N 1
ATOM 899 C CA . VAL A 1 114 ? -1.743 -6.385 10.176 1.00 93.81 114 VAL A CA 1
ATOM 900 C C . VAL A 1 114 ? -2.199 -5.828 11.526 1.00 93.81 114 VAL A C 1
ATOM 902 O O . VAL A 1 114 ? -1.438 -5.791 12.498 1.00 93.81 114 VAL A O 1
ATOM 905 N N . LEU A 1 115 ? -3.451 -5.378 11.600 1.00 90.38 115 LEU A N 1
ATOM 906 C CA . LEU A 1 115 ? -4.033 -4.677 12.748 1.00 90.38 115 LEU A CA 1
ATOM 907 C C . LEU A 1 115 ? -4.233 -5.586 13.977 1.00 90.38 115 LEU A C 1
ATOM 909 O O . LEU A 1 115 ? -4.196 -5.103 15.112 1.00 90.38 115 LEU A O 1
ATOM 913 N N . GLY A 1 116 ? -4.393 -6.898 13.773 1.00 81.75 116 GLY A N 1
ATOM 914 C CA . GLY A 1 116 ? -4.549 -7.899 14.840 1.00 81.75 116 GLY A CA 1
ATOM 915 C C . GLY A 1 116 ? -3.256 -8.289 15.560 1.00 81.75 116 GLY A C 1
ATOM 916 O O . GLY A 1 116 ? -3.282 -8.653 16.736 1.00 81.75 116 GLY A O 1
ATOM 917 N N . GLU A 1 117 ? -2.108 -8.160 14.898 1.00 79.31 117 GLU A N 1
ATOM 918 C CA . GLU A 1 117 ? -0.831 -8.728 15.349 1.00 79.31 117 GLU A CA 1
ATOM 919 C C . GLU A 1 117 ? 0.139 -7.648 15.845 1.00 79.31 117 GLU A C 1
ATOM 921 O O . GLU A 1 117 ? 1.290 -7.592 15.437 1.00 79.31 117 GLU A O 1
ATOM 926 N N . ARG A 1 118 ? -0.307 -6.748 16.731 1.00 71.06 118 ARG A N 1
ATOM 927 C CA . ARG A 1 118 ? 0.520 -5.621 17.231 1.00 71.06 118 ARG A CA 1
ATOM 928 C C . ARG A 1 118 ? 1.049 -4.690 16.123 1.00 71.06 118 ARG A C 1
ATOM 930 O O . ARG A 1 118 ? 2.087 -4.063 16.319 1.00 71.06 118 ARG A O 1
ATOM 937 N N . LEU A 1 119 ? 0.328 -4.564 15.005 1.00 77.06 119 LEU A N 1
ATOM 938 C CA . LEU A 1 119 ? 0.702 -3.712 13.868 1.00 77.06 119 LEU A CA 1
ATOM 939 C C . LEU A 1 119 ? 2.051 -4.092 13.254 1.00 77.06 119 LEU A C 1
ATOM 941 O O . LEU A 1 119 ? 2.925 -3.246 13.065 1.00 77.06 119 LEU A O 1
ATOM 945 N N . VAL A 1 120 ? 2.218 -5.374 12.933 1.00 79.69 120 VAL A N 1
ATOM 946 C CA . VAL A 1 120 ? 3.353 -5.815 12.118 1.00 79.69 120 VAL A CA 1
ATOM 947 C C . VAL A 1 120 ? 3.245 -5.161 10.740 1.00 79.69 120 VAL A C 1
ATOM 949 O O . VAL A 1 120 ? 2.291 -5.398 9.998 1.00 79.69 120 VAL A O 1
ATOM 952 N N . GLU A 1 121 ? 4.226 -4.316 10.423 1.00 85.50 121 GLU A N 1
ATOM 953 C CA . GLU A 1 121 ? 4.401 -3.688 9.114 1.00 85.50 121 GLU A CA 1
ATOM 954 C C . GLU A 1 121 ? 5.321 -4.563 8.256 1.00 85.50 121 GLU A C 1
ATOM 956 O O . GLU A 1 121 ? 6.465 -4.827 8.628 1.00 85.50 121 GLU A O 1
ATOM 961 N N . SER A 1 122 ? 4.833 -4.970 7.087 1.00 89.19 122 SER A N 1
ATOM 962 C CA . SER A 1 122 ? 5.626 -5.629 6.048 1.00 89.19 122 SER A CA 1
ATOM 963 C C . SER A 1 122 ? 5.872 -4.668 4.886 1.00 89.19 122 SER A C 1
ATOM 965 O O . SER A 1 122 ? 4.947 -4.011 4.405 1.00 89.19 122 SER A O 1
ATOM 967 N N . ASP A 1 123 ? 7.125 -4.580 4.433 1.00 89.88 123 ASP A N 1
ATOM 968 C CA . ASP A 1 123 ? 7.480 -3.939 3.163 1.00 89.88 123 ASP A CA 1
ATOM 969 C C . ASP A 1 123 ? 7.306 -4.955 2.037 1.00 89.88 123 ASP A C 1
ATOM 971 O O . ASP A 1 123 ? 7.948 -6.005 2.057 1.00 89.88 123 ASP A O 1
ATOM 975 N N . LEU A 1 124 ? 6.412 -4.662 1.096 1.00 89.69 124 LEU A N 1
ATOM 976 C CA . LEU A 1 124 ? 6.100 -5.551 -0.022 1.00 89.69 124 LEU A CA 1
ATOM 977 C C . LEU A 1 124 ? 6.867 -5.185 -1.300 1.00 89.69 124 LEU A C 1
ATOM 979 O O . LEU A 1 124 ? 6.713 -5.864 -2.312 1.00 89.69 124 LEU A O 1
ATOM 983 N N . GLY A 1 125 ? 7.716 -4.153 -1.253 1.00 88.94 125 GLY A N 1
ATOM 984 C CA . GLY A 1 125 ? 8.586 -3.756 -2.354 1.00 88.94 125 GLY A CA 1
ATOM 985 C C . GLY A 1 125 ? 8.219 -2.418 -2.993 1.00 88.94 125 GLY A C 1
ATOM 986 O O . GLY A 1 125 ? 7.352 -1.679 -2.518 1.00 88.94 125 GLY A O 1
ATOM 987 N N . ILE A 1 126 ? 8.935 -2.111 -4.076 1.00 89.62 126 ILE A N 1
ATOM 988 C CA . ILE A 1 126 ? 8.826 -0.852 -4.814 1.00 89.62 126 ILE A CA 1
ATOM 989 C C . ILE A 1 126 ? 7.634 -0.913 -5.764 1.00 89.62 126 ILE A C 1
ATOM 991 O O . ILE A 1 126 ? 7.599 -1.707 -6.706 1.00 89.62 126 ILE A O 1
ATOM 995 N N . LEU A 1 127 ? 6.692 -0.013 -5.527 1.00 90.88 127 LEU A N 1
ATOM 996 C CA . LEU A 1 127 ? 5.489 0.158 -6.308 1.00 90.88 127 LEU A CA 1
ATOM 997 C C . LEU A 1 127 ? 5.728 1.179 -7.423 1.00 90.88 127 LEU A C 1
ATOM 999 O O . LEU A 1 127 ? 6.205 2.287 -7.182 1.00 90.88 127 LEU A O 1
ATOM 1003 N N . SER A 1 128 ? 5.336 0.823 -8.637 1.00 90.44 128 SER A N 1
ATOM 1004 C CA . SER A 1 128 ? 5.259 1.739 -9.776 1.00 90.44 128 SER A CA 1
ATOM 1005 C C . SER A 1 128 ? 3.846 2.287 -9.958 1.00 90.44 128 SER A C 1
ATOM 1007 O O . SER A 1 128 ? 3.691 3.456 -10.298 1.00 90.44 128 SER A O 1
ATOM 1009 N N . GLY A 1 129 ? 2.817 1.490 -9.663 1.00 91.38 129 GLY A N 1
ATOM 1010 C CA . GLY A 1 129 ? 1.427 1.935 -9.720 1.00 91.38 129 GLY A CA 1
ATOM 1011 C C . GLY A 1 129 ? 0.448 0.925 -9.130 1.00 91.38 129 GLY A C 1
ATOM 1012 O O . GLY A 1 129 ? 0.778 -0.245 -8.963 1.00 91.38 129 GLY A O 1
ATOM 1013 N N . ILE A 1 130 ? -0.756 1.392 -8.812 1.00 94.50 130 ILE A N 1
ATOM 1014 C CA . ILE A 1 130 ? -1.909 0.531 -8.518 1.00 94.50 130 ILE A CA 1
ATOM 1015 C C . ILE A 1 130 ? -2.737 0.484 -9.792 1.00 94.50 130 ILE A C 1
ATOM 1017 O O . ILE A 1 130 ? -3.043 1.545 -10.335 1.00 94.50 130 ILE A O 1
ATOM 1021 N N . ASP A 1 131 ? -3.067 -0.717 -10.254 1.00 95.69 131 ASP A N 1
ATOM 1022 C CA . ASP A 1 131 ? -3.950 -0.903 -11.404 1.00 95.69 131 ASP A CA 1
ATOM 1023 C C . ASP A 1 131 ? -5.411 -0.934 -10.941 1.00 95.69 131 ASP A C 1
ATOM 1025 O O . ASP A 1 131 ? -6.199 -0.051 -11.274 1.00 95.69 131 ASP A O 1
ATOM 1029 N N . GLU A 1 132 ? -5.752 -1.889 -10.071 1.00 96.50 132 GLU A N 1
ATOM 1030 C CA . GLU A 1 132 ? -7.119 -2.092 -9.590 1.00 96.50 132 GLU A CA 1
ATOM 1031 C C . GLU A 1 132 ? -7.133 -2.607 -8.142 1.00 96.50 132 GLU A C 1
ATOM 1033 O O . GLU A 1 132 ? -6.289 -3.407 -7.741 1.00 96.50 132 GLU A O 1
ATOM 1038 N N . VAL A 1 133 ? -8.112 -2.165 -7.347 1.00 96.19 133 VAL A N 1
ATOM 1039 C CA . VAL A 1 133 ? -8.385 -2.700 -6.003 1.00 96.19 133 VAL A CA 1
ATOM 1040 C C . VAL A 1 133 ? -9.642 -3.563 -6.075 1.00 96.19 133 VAL A C 1
ATOM 1042 O O . VAL A 1 133 ? -10.699 -3.069 -6.462 1.00 96.19 133 VAL A O 1
ATOM 1045 N N . LYS A 1 134 ? -9.526 -4.831 -5.677 1.00 96.06 134 LYS A N 1
ATOM 1046 C CA . LYS A 1 134 ? -10.585 -5.848 -5.716 1.00 96.06 134 LYS A CA 1
ATOM 1047 C C . LYS A 1 134 ? -10.923 -6.345 -4.310 1.00 96.06 134 LYS A C 1
ATOM 1049 O O . LYS A 1 134 ? -10.279 -5.978 -3.327 1.00 96.06 134 LYS A O 1
ATOM 1054 N N . ASP A 1 135 ? -11.940 -7.195 -4.207 1.00 94.88 135 ASP A N 1
ATOM 1055 C CA . ASP A 1 135 ? -12.361 -7.764 -2.924 1.00 94.88 135 ASP A CA 1
ATOM 1056 C C . ASP A 1 135 ? -11.354 -8.775 -2.367 1.00 94.88 135 ASP A C 1
ATOM 1058 O O . ASP A 1 135 ? -11.169 -8.860 -1.151 1.00 94.88 135 ASP A O 1
ATOM 1062 N N . GLU A 1 136 ? -10.727 -9.537 -3.259 1.00 96.88 136 GLU A N 1
ATOM 1063 C CA . GLU A 1 136 ? -9.737 -10.573 -2.980 1.00 96.88 136 GLU A CA 1
ATOM 1064 C C . GLU A 1 136 ? -8.314 -10.024 -2.793 1.00 96.88 136 GLU A C 1
ATOM 1066 O O . GLU A 1 136 ? -7.464 -10.693 -2.203 1.00 96.88 136 GLU A O 1
ATOM 1071 N N . GLY A 1 137 ? -8.039 -8.815 -3.286 1.00 97.38 137 GLY A N 1
ATOM 1072 C CA . GLY A 1 137 ? -6.683 -8.288 -3.327 1.00 97.38 137 GLY A CA 1
ATOM 1073 C C . GLY A 1 137 ? -6.512 -7.041 -4.183 1.00 97.38 137 GLY A C 1
ATOM 1074 O O . GLY A 1 137 ? -7.455 -6.290 -4.418 1.00 97.38 137 GLY A O 1
ATOM 1075 N N . ILE A 1 138 ? -5.282 -6.791 -4.627 1.00 98.31 138 ILE A N 1
ATOM 1076 C CA . ILE A 1 138 ? -4.920 -5.580 -5.377 1.00 98.31 138 ILE A CA 1
ATOM 1077 C C . ILE A 1 138 ? -4.024 -5.954 -6.549 1.00 98.31 138 ILE A C 1
ATOM 1079 O O . ILE A 1 138 ? -2.982 -6.573 -6.339 1.00 98.31 138 ILE A O 1
ATOM 1083 N N . ASP A 1 139 ? -4.390 -5.525 -7.753 1.00 98.06 139 ASP A N 1
ATOM 1084 C CA . ASP A 1 139 ? -3.512 -5.574 -8.918 1.00 98.06 139 ASP A CA 1
ATOM 1085 C C . ASP A 1 139 ? -2.559 -4.375 -8.898 1.00 98.06 139 ASP A C 1
ATOM 1087 O O . ASP A 1 139 ? -2.953 -3.212 -8.754 1.00 98.06 139 ASP A O 1
ATOM 1091 N N . LEU A 1 140 ? -1.270 -4.670 -9.015 1.00 96.69 140 LEU A N 1
ATOM 1092 C CA . LEU A 1 140 ? -0.176 -3.743 -8.774 1.00 96.69 140 LEU A CA 1
ATOM 1093 C C . LEU A 1 140 ? 0.821 -3.812 -9.920 1.00 96.69 140 LEU A C 1
ATOM 1095 O O . LEU A 1 140 ? 1.117 -4.880 -10.441 1.00 96.69 140 LEU A O 1
ATOM 1099 N N . TRP A 1 141 ? 1.437 -2.683 -10.233 1.00 95.25 141 TRP A N 1
ATOM 1100 C CA . TRP A 1 141 ? 2.635 -2.633 -11.056 1.00 95.25 141 TRP A CA 1
ATOM 1101 C C . TRP A 1 141 ? 3.848 -2.485 -10.149 1.00 95.25 141 TRP A C 1
ATOM 1103 O O . TRP A 1 141 ? 4.024 -1.447 -9.510 1.00 95.25 141 TRP A O 1
ATOM 1113 N N . MET A 1 142 ? 4.677 -3.523 -10.081 1.00 92.19 142 MET A N 1
ATOM 1114 C CA . MET A 1 142 ? 5.855 -3.592 -9.217 1.00 92.19 142 MET A CA 1
ATOM 1115 C C . MET A 1 142 ? 7.128 -3.501 -10.051 1.00 92.19 142 MET A C 1
ATOM 1117 O O . MET A 1 142 ? 7.241 -4.141 -11.098 1.00 92.19 142 MET A O 1
ATOM 1121 N N . LYS A 1 143 ? 8.118 -2.746 -9.574 1.00 88.56 143 LYS A N 1
ATOM 1122 C CA . LYS A 1 143 ? 9.451 -2.748 -10.184 1.00 88.56 143 LYS A CA 1
ATOM 1123 C C . LYS A 1 143 ? 10.131 -4.089 -9.931 1.00 88.56 143 LYS A C 1
ATOM 1125 O O . LYS A 1 143 ? 10.144 -4.568 -8.798 1.00 88.56 143 LYS A O 1
ATOM 1130 N N . ILE A 1 144 ? 10.726 -4.665 -10.972 1.00 89.44 144 ILE A N 1
ATOM 1131 C CA . ILE A 1 144 ? 11.481 -5.919 -10.879 1.00 89.44 144 ILE A CA 1
ATOM 1132 C C . ILE A 1 144 ? 12.968 -5.691 -11.165 1.00 89.44 144 ILE A C 1
ATOM 1134 O O . ILE A 1 144 ? 13.346 -4.751 -11.861 1.00 89.44 144 ILE A O 1
ATOM 1138 N N . ASP A 1 145 ? 13.820 -6.565 -10.628 1.00 85.38 145 ASP A N 1
ATOM 1139 C CA . ASP A 1 145 ? 15.285 -6.439 -10.724 1.00 85.38 145 ASP A CA 1
ATOM 1140 C C . ASP A 1 145 ? 15.854 -6.847 -12.098 1.00 85.38 145 ASP A C 1
ATOM 1142 O O . ASP A 1 145 ? 17.065 -6.790 -12.335 1.00 85.38 145 ASP A O 1
ATOM 1146 N N . THR A 1 146 ? 14.991 -7.258 -13.026 1.00 86.50 146 THR A N 1
ATOM 1147 C CA . THR A 1 146 ? 15.367 -7.547 -14.408 1.00 86.50 146 THR A CA 1
ATOM 1148 C C . THR A 1 146 ? 15.723 -6.253 -15.129 1.00 86.50 146 THR A C 1
ATOM 1150 O O . THR A 1 146 ? 14.922 -5.321 -15.205 1.00 86.50 146 THR A O 1
ATOM 1153 N N . LYS A 1 147 ? 16.934 -6.200 -15.692 1.00 82.69 147 LYS A N 1
ATOM 1154 C CA . LYS A 1 147 ? 17.364 -5.052 -16.490 1.00 82.69 147 LYS A CA 1
ATOM 1155 C C . LYS A 1 147 ? 16.558 -4.972 -17.794 1.00 82.69 147 LYS A C 1
ATOM 1157 O O . LYS A 1 147 ? 16.377 -6.007 -18.442 1.00 82.69 147 LYS A O 1
ATOM 1162 N N . PRO A 1 148 ? 16.128 -3.766 -18.199 1.00 81.81 148 PRO A N 1
ATOM 1163 C CA . PRO A 1 148 ? 15.660 -3.532 -19.555 1.00 81.81 148 PRO A CA 1
ATOM 1164 C C . PRO A 1 148 ? 16.717 -3.975 -20.565 1.00 81.81 148 PRO A C 1
ATOM 1166 O O . PRO A 1 148 ? 17.911 -3.754 -20.360 1.00 81.81 148 PRO A O 1
ATOM 1169 N N . ASP A 1 149 ? 16.280 -4.597 -21.646 1.00 79.19 149 ASP A N 1
ATOM 1170 C CA . ASP A 1 149 ? 17.100 -4.953 -22.789 1.00 79.19 149 ASP A CA 1
ATOM 1171 C C . ASP A 1 149 ? 16.277 -4.883 -24.078 1.00 79.19 149 ASP A C 1
ATOM 1173 O O . ASP A 1 149 ? 15.100 -4.517 -24.093 1.00 79.19 149 ASP A O 1
ATOM 1177 N N . LYS A 1 150 ? 16.918 -5.238 -25.190 1.00 77.25 150 LYS A N 1
ATOM 1178 C CA . LYS A 1 150 ? 16.298 -5.137 -26.507 1.00 77.25 150 LYS A CA 1
ATOM 1179 C C . LYS A 1 150 ? 15.129 -6.105 -26.731 1.00 77.25 150 LYS A C 1
ATOM 1181 O O . LYS A 1 150 ? 14.323 -5.896 -27.631 1.00 77.25 150 LYS A O 1
ATOM 1186 N N . ASN A 1 151 ? 15.061 -7.178 -25.952 1.00 82.19 151 ASN A N 1
ATOM 1187 C CA . ASN A 1 151 ? 14.044 -8.211 -26.088 1.00 82.19 151 ASN A CA 1
ATOM 1188 C C . ASN A 1 151 ? 12.811 -7.892 -25.241 1.00 82.19 151 ASN A C 1
ATOM 1190 O O . ASN A 1 151 ? 11.698 -8.191 -25.662 1.00 82.19 151 ASN A O 1
ATOM 1194 N N . ASN A 1 152 ? 13.004 -7.305 -24.056 1.00 83.88 152 ASN A N 1
ATOM 1195 C CA . ASN A 1 152 ? 11.911 -6.985 -23.137 1.00 83.88 152 ASN A CA 1
ATOM 1196 C C . ASN A 1 152 ? 11.409 -5.533 -23.247 1.00 83.88 152 ASN A C 1
ATOM 1198 O O . ASN A 1 152 ? 10.277 -5.282 -22.847 1.00 83.88 152 ASN A O 1
ATOM 1202 N N . CYS A 1 153 ? 12.187 -4.620 -23.846 1.00 82.88 153 CYS A N 1
ATOM 1203 C CA . CYS A 1 153 ? 11.814 -3.223 -24.095 1.00 82.88 153 CYS A CA 1
ATOM 1204 C C . CYS A 1 153 ? 12.021 -2.796 -25.564 1.00 82.88 153 CYS A C 1
ATOM 1206 O O . CYS A 1 153 ? 12.789 -1.865 -25.829 1.00 82.88 153 CYS A O 1
ATOM 1208 N N . PRO A 1 154 ? 11.349 -3.438 -26.540 1.00 76.19 154 PRO A N 1
ATOM 1209 C CA . PRO A 1 154 ? 11.557 -3.161 -27.963 1.00 76.19 154 PRO A CA 1
ATOM 1210 C C . PRO A 1 154 ? 11.141 -1.744 -28.386 1.00 76.19 154 PRO A C 1
ATOM 1212 O O . PRO A 1 154 ? 11.796 -1.149 -29.242 1.00 76.19 154 PRO A O 1
ATOM 1215 N N . ASP A 1 155 ? 10.116 -1.168 -27.754 1.00 71.81 155 ASP A N 1
ATOM 1216 C CA . ASP A 1 155 ? 9.583 0.156 -28.114 1.00 71.81 155 ASP A CA 1
ATOM 1217 C C . ASP A 1 155 ? 10.603 1.286 -27.906 1.00 71.81 155 ASP A C 1
ATOM 1219 O O . ASP A 1 155 ? 10.619 2.271 -28.643 1.00 71.81 155 ASP A O 1
ATOM 1223 N N . TYR A 1 156 ? 11.527 1.101 -26.959 1.00 64.00 156 TYR A N 1
ATOM 1224 C CA . TYR A 1 156 ? 12.627 2.029 -26.681 1.00 64.00 156 TYR A CA 1
ATOM 1225 C C . TYR A 1 156 ? 13.825 1.854 -27.632 1.00 64.00 156 TYR A C 1
ATOM 1227 O O . TYR A 1 156 ? 14.827 2.549 -27.498 1.00 64.00 156 TYR A O 1
ATOM 1235 N N . ILE A 1 157 ? 13.720 0.944 -28.606 1.00 59.38 157 ILE A N 1
ATOM 1236 C CA . ILE A 1 157 ? 14.671 0.760 -29.712 1.00 59.38 157 ILE A CA 1
ATOM 1237 C C . ILE A 1 157 ? 14.100 1.334 -31.013 1.00 59.38 157 ILE A C 1
ATOM 1239 O O . ILE A 1 157 ? 14.857 1.793 -31.865 1.00 59.38 157 ILE A O 1
ATOM 1243 N N . SER A 1 158 ? 12.774 1.284 -31.198 1.00 51.91 158 SER A N 1
ATOM 1244 C CA . SER A 1 158 ? 12.119 1.552 -32.487 1.00 51.91 158 SER A CA 1
ATOM 1245 C C . SER A 1 158 ? 11.451 2.926 -32.622 1.00 51.91 158 SER A C 1
ATOM 1247 O O . SER A 1 158 ? 10.747 3.162 -33.604 1.00 51.91 158 SER A O 1
ATOM 1249 N N . GLY A 1 159 ? 11.666 3.855 -31.689 1.00 48.00 159 GLY A N 1
ATOM 1250 C CA . GLY A 1 159 ? 11.176 5.231 -31.813 1.00 48.00 159 GLY A CA 1
ATOM 1251 C C . GLY A 1 159 ? 11.881 6.016 -32.929 1.00 48.00 159 GLY A C 1
ATOM 1252 O O . GLY A 1 159 ? 13.104 5.975 -33.058 1.00 48.00 159 GLY A O 1
ATOM 1253 N N . SER A 1 160 ? 11.112 6.795 -33.693 1.00 46.50 160 SER A N 1
ATOM 1254 C CA . SER A 1 160 ? 11.506 7.675 -34.811 1.00 46.50 160 SER A CA 1
ATOM 1255 C C . SER A 1 160 ? 12.546 8.770 -34.493 1.00 46.50 160 SER A C 1
ATOM 1257 O O . SER A 1 160 ? 12.813 9.616 -35.343 1.00 46.50 160 SER A O 1
ATOM 1259 N N . GLU A 1 161 ? 13.140 8.754 -33.296 1.00 51.66 161 GLU A N 1
ATOM 1260 C CA . GLU A 1 161 ? 14.108 9.736 -32.785 1.00 51.66 161 GLU A CA 1
ATOM 1261 C C . GLU A 1 161 ? 15.424 9.115 -32.270 1.00 51.66 161 GLU A C 1
ATOM 1263 O O . GLU A 1 161 ? 16.244 9.815 -31.684 1.00 51.66 161 GLU A O 1
ATOM 1268 N N . GLY A 1 162 ? 15.679 7.817 -32.496 1.00 49.69 162 GLY A N 1
ATOM 1269 C CA . GLY A 1 162 ? 17.003 7.227 -32.242 1.00 49.69 162 GLY A CA 1
ATOM 1270 C C . GLY A 1 162 ? 17.450 7.266 -30.774 1.00 49.69 162 GLY A C 1
ATOM 1271 O O . GLY A 1 162 ? 18.621 7.519 -30.490 1.00 49.69 162 GLY A O 1
ATOM 1272 N N . ALA A 1 163 ? 16.523 7.034 -29.843 1.00 55.00 163 ALA A N 1
ATOM 1273 C CA . ALA A 1 163 ? 16.836 6.893 -28.427 1.00 55.00 163 ALA A CA 1
ATOM 1274 C C . ALA A 1 163 ? 17.784 5.699 -28.212 1.00 55.00 163 ALA A C 1
ATOM 1276 O O . ALA A 1 163 ? 17.446 4.551 -28.490 1.00 55.00 163 ALA A O 1
ATOM 1277 N N . ASP A 1 164 ? 18.996 5.976 -27.735 1.00 64.62 164 ASP A N 1
ATOM 1278 C CA . ASP A 1 164 ? 19.973 4.947 -27.394 1.00 64.62 164 ASP A CA 1
ATOM 1279 C C . ASP A 1 164 ? 19.538 4.265 -26.089 1.00 64.62 164 ASP A C 1
ATOM 1281 O O . ASP A 1 164 ? 19.685 4.827 -25.003 1.00 64.62 164 ASP A O 1
ATOM 1285 N N . LEU A 1 165 ? 18.959 3.066 -26.188 1.00 65.31 165 LEU A N 1
ATOM 1286 C CA . LEU A 1 165 ? 18.553 2.260 -25.034 1.00 65.31 165 LEU A CA 1
ATOM 1287 C C . LEU A 1 165 ? 19.698 2.125 -24.009 1.00 65.31 165 LEU A C 1
ATOM 1289 O O . LEU A 1 165 ? 19.446 2.168 -22.805 1.00 65.31 165 LEU A O 1
ATOM 1293 N N . ASP A 1 166 ? 20.956 2.057 -24.462 1.00 66.44 166 ASP A N 1
ATOM 1294 C CA . ASP A 1 166 ? 22.120 1.976 -23.574 1.00 66.44 166 ASP A CA 1
ATOM 1295 C C . ASP A 1 166 ? 22.340 3.284 -22.798 1.00 66.44 166 ASP A C 1
ATOM 1297 O O . ASP A 1 166 ? 22.785 3.253 -21.646 1.00 66.44 166 ASP A O 1
ATOM 1301 N N . LYS A 1 167 ? 21.981 4.437 -23.376 1.00 69.38 167 LYS A N 1
ATOM 1302 C CA . LYS A 1 167 ? 21.993 5.727 -22.676 1.00 69.38 167 LYS A CA 1
ATOM 1303 C C . LYS A 1 167 ? 20.973 5.727 -21.543 1.00 69.38 167 LYS A C 1
ATOM 1305 O O . LYS A 1 167 ? 21.344 6.049 -20.422 1.00 69.38 167 LYS A O 1
ATOM 1310 N N . TYR A 1 168 ? 19.734 5.314 -21.801 1.00 67.38 168 TYR A N 1
ATOM 1311 C CA . TYR A 1 168 ? 18.662 5.347 -20.800 1.00 67.38 168 TYR A CA 1
ATOM 1312 C C . TYR A 1 168 ? 18.758 4.237 -19.751 1.00 67.38 168 TYR A C 1
ATOM 1314 O O . TYR A 1 168 ? 18.362 4.446 -18.614 1.00 67.38 168 TYR A O 1
ATOM 1322 N N . ILE A 1 169 ? 19.323 3.069 -20.061 1.00 66.00 169 ILE A N 1
ATOM 1323 C CA . ILE A 1 169 ? 19.586 2.042 -19.035 1.00 66.00 169 ILE A CA 1
ATOM 1324 C C . ILE A 1 169 ? 20.623 2.537 -18.014 1.00 66.00 169 ILE A C 1
ATOM 1326 O O . ILE A 1 169 ? 20.555 2.190 -16.833 1.00 66.00 169 ILE A O 1
ATOM 1330 N N . ASN A 1 170 ? 21.603 3.321 -18.471 1.00 65.12 170 ASN A N 1
ATOM 1331 C CA . ASN A 1 170 ? 22.712 3.797 -17.646 1.00 65.12 170 ASN A CA 1
ATOM 1332 C C . ASN A 1 170 ? 22.514 5.222 -17.109 1.00 65.12 170 ASN A C 1
ATOM 1334 O O . ASN A 1 170 ? 23.311 5.669 -16.275 1.00 65.12 170 ASN A O 1
ATOM 1338 N N . ASP A 1 171 ? 21.476 5.927 -17.564 1.00 65.44 171 ASP A N 1
ATOM 1339 C CA . ASP A 1 171 ? 21.118 7.240 -17.052 1.00 65.44 171 ASP A CA 1
ATOM 1340 C C . ASP A 1 171 ? 20.696 7.104 -15.585 1.00 65.44 171 ASP A C 1
ATOM 1342 O O . ASP A 1 171 ? 19.820 6.322 -15.216 1.00 65.44 171 ASP A O 1
ATOM 1346 N N . LYS A 1 172 ? 21.379 7.838 -14.709 1.00 61.31 172 LYS A N 1
ATOM 1347 C CA . LYS A 1 172 ? 21.125 7.780 -13.266 1.00 61.31 172 LYS A CA 1
ATOM 1348 C C . LYS A 1 172 ? 19.915 8.600 -12.855 1.00 61.31 172 LYS A C 1
ATOM 1350 O O . LYS A 1 172 ? 19.483 8.461 -11.704 1.00 61.31 172 LYS A O 1
ATOM 1355 N N . ASP A 1 173 ? 19.437 9.471 -13.730 1.00 63.06 173 ASP A N 1
ATOM 1356 C CA . ASP A 1 173 ? 18.421 10.464 -13.431 1.00 63.06 173 ASP A CA 1
ATOM 1357 C C . ASP A 1 173 ? 17.110 10.157 -14.165 1.00 63.06 173 ASP A C 1
ATOM 1359 O O . ASP A 1 173 ? 16.051 10.339 -13.567 1.00 63.06 173 ASP A O 1
ATOM 1363 N N . GLU A 1 174 ? 17.177 9.546 -15.352 1.00 66.62 174 GLU A N 1
ATOM 1364 C CA . GLU A 1 174 ? 16.009 9.101 -16.133 1.00 66.62 174 GLU A CA 1
ATOM 1365 C C . GLU A 1 174 ? 16.077 7.634 -16.629 1.00 66.62 174 GLU A C 1
ATOM 1367 O O . GLU A 1 174 ? 15.929 7.351 -17.821 1.00 66.62 174 GLU A O 1
ATOM 1372 N N . PRO A 1 175 ? 16.305 6.661 -15.732 1.00 74.25 175 PRO A N 1
ATOM 1373 C CA . PRO A 1 175 ? 16.405 5.261 -16.120 1.00 74.25 175 PRO A CA 1
ATOM 1374 C C . PRO A 1 175 ? 15.081 4.654 -16.593 1.00 74.25 175 PRO A C 1
ATOM 1376 O O . PRO A 1 175 ? 14.036 4.840 -15.963 1.00 74.25 175 PRO A O 1
ATOM 1379 N N . ILE A 1 176 ? 15.158 3.830 -17.640 1.00 78.31 176 ILE A N 1
ATOM 1380 C CA . ILE A 1 176 ? 14.090 2.881 -17.980 1.00 78.31 176 ILE A CA 1
ATOM 1381 C C . ILE A 1 176 ? 14.118 1.733 -16.967 1.00 78.31 176 ILE A C 1
ATOM 1383 O O . ILE A 1 176 ? 15.182 1.253 -16.567 1.00 78.31 176 ILE A O 1
ATOM 1387 N N . TYR A 1 177 ? 12.943 1.255 -16.573 1.00 84.69 177 TYR A N 1
ATOM 1388 C CA . TYR A 1 177 ? 12.778 0.085 -15.720 1.00 84.69 177 TYR A CA 1
ATOM 1389 C C . TYR A 1 177 ? 11.780 -0.896 -16.314 1.00 84.69 177 TYR A C 1
ATOM 1391 O O . TYR A 1 177 ? 10.836 -0.496 -16.992 1.00 84.69 177 TYR A O 1
ATOM 1399 N N . LEU A 1 178 ? 11.956 -2.177 -15.994 1.00 89.25 178 LEU A N 1
ATOM 1400 C CA . LEU A 1 178 ? 10.932 -3.181 -16.228 1.00 89.25 178 LEU A CA 1
ATOM 1401 C C . LEU A 1 178 ? 10.034 -3.265 -14.991 1.00 89.25 178 LEU A C 1
ATOM 1403 O O . LEU A 1 178 ? 10.512 -3.351 -13.853 1.00 89.25 178 LEU A O 1
ATOM 1407 N N . ILE A 1 179 ? 8.729 -3.225 -15.222 1.00 92.81 179 ILE A N 1
ATOM 1408 C CA . ILE A 1 179 ? 7.710 -3.401 -14.191 1.00 92.81 179 ILE A CA 1
ATOM 1409 C C . ILE A 1 179 ? 6.844 -4.600 -14.560 1.00 92.81 179 ILE A C 1
ATOM 1411 O O . ILE A 1 179 ? 6.679 -4.927 -15.737 1.00 92.81 179 ILE A O 1
ATOM 1415 N N . ARG A 1 180 ? 6.311 -5.276 -13.548 1.00 95.31 180 ARG A N 1
ATOM 1416 C CA . ARG A 1 180 ? 5.484 -6.471 -13.703 1.00 95.31 180 ARG A CA 1
ATOM 1417 C C . ARG A 1 180 ? 4.153 -6.276 -13.004 1.00 95.31 180 ARG A C 1
ATOM 1419 O O . ARG A 1 180 ? 4.112 -5.681 -11.925 1.00 95.31 180 ARG A O 1
ATOM 1426 N N . LYS A 1 181 ? 3.091 -6.770 -13.630 1.00 96.88 181 LYS A N 1
ATOM 1427 C CA . LYS A 1 181 ? 1.774 -6.825 -13.016 1.00 96.88 181 LYS A CA 1
ATOM 1428 C C . LYS A 1 181 ? 1.764 -7.963 -12.006 1.00 96.88 181 LYS A C 1
ATOM 1430 O O . LYS A 1 181 ? 1.861 -9.123 -12.393 1.00 96.88 181 LYS A O 1
ATOM 1435 N N . ASP A 1 182 ? 1.677 -7.619 -10.733 1.00 97.62 182 ASP A N 1
ATOM 1436 C CA . ASP A 1 182 ? 1.634 -8.547 -9.609 1.00 97.62 182 ASP A CA 1
ATOM 1437 C C . ASP A 1 182 ? 0.315 -8.371 -8.847 1.00 97.62 182 ASP A C 1
ATOM 1439 O O . ASP A 1 182 ? -0.321 -7.322 -8.921 1.00 97.62 182 ASP A O 1
ATOM 1443 N N . PHE A 1 183 ? -0.082 -9.386 -8.083 1.00 97.75 183 PHE A N 1
ATOM 1444 C CA . PHE A 1 183 ? -1.317 -9.367 -7.304 1.00 97.75 183 PHE A CA 1
ATOM 1445 C C . PHE A 1 183 ? -1.018 -9.494 -5.808 1.00 97.75 183 PHE A C 1
ATOM 1447 O O . PHE A 1 183 ? -0.409 -10.473 -5.377 1.00 97.75 183 PHE A O 1
ATOM 1454 N N . LEU A 1 184 ? -1.431 -8.521 -4.993 1.00 97.69 184 LEU A N 1
ATOM 1455 C CA . LEU A 1 184 ? -1.448 -8.673 -3.537 1.00 97.69 184 LEU A CA 1
ATOM 1456 C C . LEU A 1 184 ? -2.696 -9.448 -3.134 1.00 97.69 184 LEU A C 1
ATOM 1458 O O . LEU A 1 184 ? -3.779 -8.877 -3.114 1.00 97.69 184 LEU A O 1
ATOM 1462 N N . ASP A 1 185 ? -2.527 -10.709 -2.753 1.00 97.06 185 ASP A N 1
ATOM 1463 C CA . ASP A 1 185 ? -3.609 -11.549 -2.249 1.00 97.06 185 ASP A CA 1
ATOM 1464 C C . ASP A 1 185 ? -3.852 -11.289 -0.756 1.00 97.06 185 ASP A C 1
ATOM 1466 O O . ASP A 1 185 ? -2.953 -11.481 0.074 1.00 97.06 185 ASP A O 1
ATOM 1470 N N . PHE A 1 186 ? -5.069 -10.876 -0.393 1.00 95.62 186 PHE A N 1
ATOM 1471 C CA . PHE A 1 186 ? -5.416 -10.611 1.004 1.00 95.62 186 PHE A CA 1
ATOM 1472 C C . PHE A 1 186 ? -5.458 -11.885 1.847 1.00 95.62 186 PHE A C 1
ATOM 1474 O O . PHE A 1 186 ? -5.066 -11.847 3.014 1.00 95.62 186 PHE A O 1
ATOM 1481 N N . ALA A 1 187 ? -5.858 -13.021 1.269 1.00 94.94 187 ALA A N 1
ATOM 1482 C CA . ALA A 1 187 ? -5.964 -14.272 2.014 1.00 94.94 187 ALA A CA 1
ATOM 1483 C C . ALA A 1 187 ? -4.587 -14.788 2.463 1.00 94.94 187 ALA A C 1
ATOM 1485 O O . ALA A 1 187 ? -4.388 -15.112 3.635 1.00 94.94 187 ALA A O 1
ATOM 1486 N N . SER A 1 188 ? -3.613 -14.840 1.551 1.00 94.56 188 SER A N 1
ATOM 1487 C CA . SER A 1 188 ? -2.245 -15.270 1.864 1.00 94.56 188 SER A CA 1
ATOM 1488 C C . SER A 1 188 ? -1.339 -14.152 2.382 1.00 94.56 188 SER A C 1
ATOM 1490 O O . SER A 1 188 ? -0.245 -14.455 2.870 1.00 94.56 188 SER A O 1
ATOM 1492 N N . ARG A 1 189 ? -1.782 -12.886 2.310 1.00 93.81 189 ARG A N 1
ATOM 1493 C CA . ARG A 1 189 ? -1.040 -11.680 2.725 1.00 93.81 189 ARG A CA 1
ATOM 1494 C C . ARG A 1 189 ? 0.283 -11.509 1.966 1.00 93.81 189 ARG A C 1
ATOM 1496 O O . ARG A 1 189 ? 1.272 -11.032 2.526 1.00 93.81 189 ARG A O 1
ATOM 1503 N N . LYS A 1 190 ? 0.332 -11.952 0.707 1.00 94.06 190 LYS A N 1
ATOM 1504 C CA . LYS A 1 190 ? 1.555 -12.019 -0.108 1.00 94.06 190 LYS A CA 1
ATOM 1505 C C . LYS A 1 190 ? 1.332 -11.461 -1.503 1.00 94.06 190 LYS A C 1
ATOM 1507 O O . LYS A 1 190 ? 0.230 -11.495 -2.036 1.00 94.06 190 LYS A O 1
ATOM 1512 N N . ILE A 1 191 ? 2.430 -11.007 -2.098 1.00 95.62 191 ILE A N 1
ATOM 1513 C CA . ILE A 1 191 ? 2.488 -10.687 -3.519 1.00 95.62 191 ILE A CA 1
ATOM 1514 C C . ILE A 1 191 ? 2.640 -11.987 -4.311 1.00 95.62 191 ILE A C 1
ATOM 1516 O O . ILE A 1 191 ? 3.566 -12.765 -4.070 1.00 95.62 191 ILE A O 1
ATOM 1520 N N . VAL A 1 192 ? 1.734 -12.201 -5.257 1.00 96.94 192 VAL A N 1
ATOM 1521 C CA . VAL A 1 192 ? 1.771 -13.255 -6.264 1.00 96.94 192 VAL A CA 1
ATOM 1522 C C . VAL A 1 192 ? 2.291 -12.638 -7.565 1.00 96.94 192 VAL A C 1
ATOM 1524 O O . VAL A 1 192 ? 1.612 -11.789 -8.146 1.00 96.94 192 VAL A O 1
ATOM 1527 N N . PRO A 1 193 ? 3.491 -13.031 -8.026 1.00 95.94 193 PRO A N 1
ATOM 1528 C CA . PRO A 1 193 ? 4.032 -12.585 -9.303 1.00 95.94 193 PRO A CA 1
ATOM 1529 C C . PRO A 1 193 ? 3.114 -12.923 -10.477 1.00 95.94 193 PRO A C 1
ATOM 1531 O O . PRO A 1 193 ? 2.745 -14.088 -10.640 1.00 95.94 193 PRO A O 1
ATOM 1534 N N . GLY A 1 194 ? 2.793 -11.942 -11.319 1.00 95.38 194 GLY A N 1
ATOM 1535 C CA . GLY A 1 194 ? 2.130 -12.205 -12.596 1.00 95.38 194 GLY A CA 1
ATOM 1536 C C . GLY A 1 194 ? 3.124 -12.455 -13.730 1.00 95.38 194 GLY A C 1
ATOM 1537 O O . GLY A 1 194 ? 4.325 -12.636 -13.517 1.00 95.38 194 GLY A O 1
ATOM 1538 N N . THR A 1 195 ? 2.615 -12.487 -14.962 1.00 93.62 195 THR A N 1
ATOM 1539 C CA . THR A 1 195 ? 3.421 -12.716 -16.177 1.00 93.62 195 THR A CA 1
ATOM 1540 C C . THR A 1 195 ? 3.494 -11.501 -17.093 1.00 93.62 195 THR A C 1
ATOM 1542 O O . THR A 1 195 ? 4.340 -11.463 -17.980 1.00 93.62 195 THR A O 1
ATOM 1545 N N . GLU A 1 196 ? 2.603 -10.529 -16.914 1.00 94.56 196 GLU A N 1
ATOM 1546 C CA . GLU A 1 196 ? 2.557 -9.323 -17.735 1.00 94.56 196 GLU A CA 1
ATOM 1547 C C . GLU A 1 196 ? 3.650 -8.346 -17.294 1.00 94.56 196 GLU A C 1
ATOM 1549 O O . GLU A 1 196 ? 3.773 -8.025 -16.111 1.00 94.56 196 GLU A O 1
ATOM 1554 N N . THR A 1 197 ? 4.450 -7.873 -18.246 1.00 92.94 197 THR A N 1
AT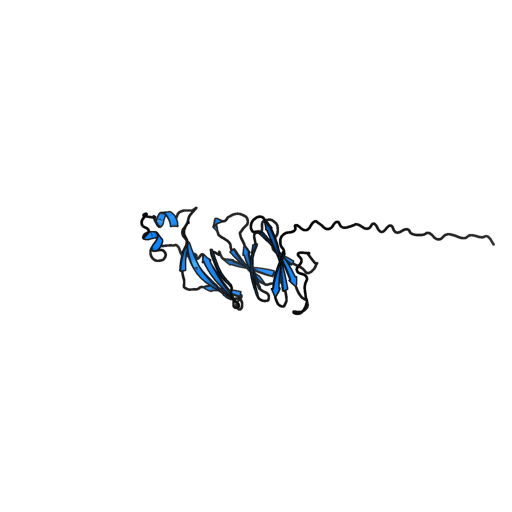OM 1555 C CA . THR A 1 197 ? 5.542 -6.926 -18.009 1.00 92.94 197 THR A CA 1
ATOM 1556 C C . THR A 1 197 ? 5.464 -5.769 -18.986 1.00 92.94 197 THR A C 1
ATOM 1558 O O . THR A 1 197 ? 5.099 -5.971 -20.142 1.00 92.94 197 THR A O 1
ATOM 1561 N N . GLN A 1 198 ? 5.885 -4.587 -18.550 1.00 90.88 198 GLN A N 1
ATOM 1562 C CA . GLN A 1 198 ? 6.006 -3.408 -19.403 1.00 90.88 198 GLN A CA 1
ATOM 1563 C C . GLN A 1 198 ? 7.231 -2.581 -19.019 1.00 90.88 198 GLN A C 1
ATOM 1565 O O . GLN A 1 198 ? 7.735 -2.668 -17.895 1.00 90.88 198 GLN A O 1
ATOM 1570 N N . CYS A 1 199 ? 7.698 -1.766 -19.958 1.00 87.88 199 CYS A N 1
ATOM 1571 C CA . CYS A 1 199 ? 8.824 -0.871 -19.747 1.00 87.88 199 CYS A CA 1
ATOM 1572 C C . CYS A 1 199 ? 8.319 0.519 -19.389 1.00 87.88 199 CYS A C 1
ATOM 1574 O O . CYS A 1 199 ? 7.439 1.058 -20.053 1.00 87.88 199 CYS A O 1
ATOM 1576 N N . LEU A 1 200 ? 8.884 1.087 -18.331 1.00 82.38 200 LEU A N 1
ATOM 1577 C CA . LEU A 1 200 ? 8.563 2.417 -17.841 1.00 82.38 200 LEU A CA 1
ATOM 1578 C C . LEU A 1 200 ? 9.818 3.284 -17.946 1.00 82.38 200 LEU A C 1
ATOM 1580 O O . LEU A 1 200 ? 10.800 3.025 -17.252 1.00 82.38 200 LEU A O 1
ATOM 1584 N N . GLY A 1 201 ? 9.792 4.272 -18.836 1.00 72.88 201 GLY A N 1
ATOM 1585 C CA . GLY A 1 201 ? 10.870 5.239 -19.058 1.00 72.88 201 GLY A CA 1
ATOM 1586 C C . GLY A 1 201 ? 10.504 6.666 -18.636 1.00 72.88 201 GLY A C 1
ATOM 1587 O O . GLY A 1 201 ? 9.402 6.891 -18.131 1.00 72.88 201 GLY A O 1
ATOM 1588 N N . PRO A 1 202 ? 11.419 7.630 -18.837 1.00 62.72 202 PRO A N 1
ATOM 1589 C CA . PRO A 1 202 ? 11.122 9.047 -18.648 1.00 62.72 202 PRO A CA 1
ATOM 1590 C C . PRO A 1 202 ? 9.996 9.507 -19.586 1.00 62.72 202 PRO A C 1
ATOM 1592 O O . PRO A 1 202 ? 9.920 9.064 -20.734 1.00 62.72 202 PRO A O 1
ATOM 1595 N N . HIS A 1 203 ? 9.115 10.362 -19.062 1.00 49.41 203 HIS A N 1
ATOM 1596 C CA . HIS A 1 203 ? 8.070 11.064 -19.812 1.00 49.41 203 HIS A CA 1
ATOM 1597 C C . HIS A 1 203 ? 8.580 12.406 -20.326 1.00 49.41 203 HIS A C 1
ATOM 1599 O O . HIS A 1 203 ? 9.270 13.093 -19.539 1.00 49.41 203 HIS A O 1
#

Organism: NCBI:txid864069